Protein AF-A0A2I0CWF8-F1 (afdb_monomer)

Solvent-accessible surface area (backbone atoms only — not comparable to full-atom values): 11950 Å² total; per-residue (Å²): 134,83,85,82,85,75,72,60,54,71,99,69,94,79,90,77,78,65,65,54,54,55,51,49,54,51,54,71,73,40,61,47,60,47,65,51,45,68,38,74,55,93,70,93,73,96,74,66,62,56,79,86,50,48,68,59,35,52,76,67,28,28,32,42,52,37,57,92,82,77,86,52,41,20,33,37,79,31,47,33,78,65,88,83,65,75,67,51,37,43,25,60,55,39,31,54,53,50,52,52,50,47,44,50,50,38,55,50,50,52,54,72,76,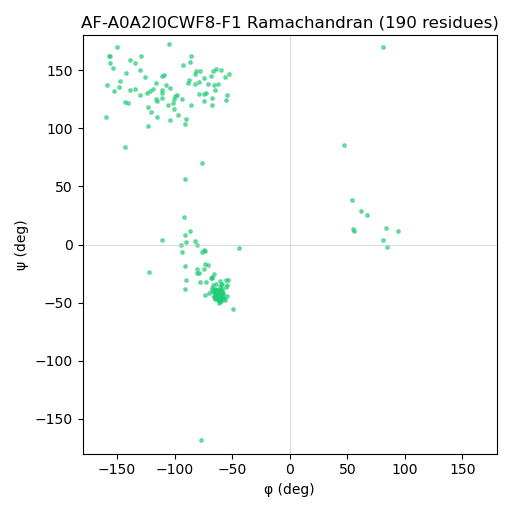37,98,72,81,54,100,41,75,65,37,51,49,51,54,50,49,43,47,47,55,41,50,49,53,42,35,75,72,56,49,28,72,46,70,51,77,44,74,57,56,77,90,73,54,54,68,67,36,56,76,67,74,48,89,74,70,67,44,77,50,73,41,67,52,78,82,89,88,81,85,88,81,90,86,86,84,84,84,134

Sequence (192 aa):
RSPKLFHLAYARTNRAGCAVAVRLVRMTALKPWISPFWKEVVTGVDAFCVPNEGPTLEAGKENYITDLGDGVTRVSQGLTTKSDSSPKFIDITRTKYYIALILQNAIASYRIATEKIPYTAAGLKFIEGELKGAMESVKALGAISDYSITMPLIDDIDPTDIQNRKLSGVRLWGKLAGDMQEFDMDLMLEAI

Secondary structure (DSSP, 8-state):
-------SS-SS-S---HHHHHHHHHHHHS-TTS--TT-B-----S-PPPGGGHHHHHHTT---EEE-SSS-EEE---B---TT-TT-BHHHHHHHHHHHHHHHHHHHHHHHH-S---SSHHHHHHHHHHHHHHHHHHHHTTSEEEEEEEPPPGGGS-HHHHHTT-----EEEEEE----------------

pLDDT: mean 80.59, std 17.32, range [29.09, 97.94]

Mean predicted aligned error: 9.45 Å

Nearest PDB structures (foldseek):
  6rc8-assembly1_B  TM=7.430E-01  e=2.009E-05  Serratia entomophila
  8bky-assembly1_A  TM=7.544E-01  e=5.840E-04  Streptomyces coelicolor A3(2)
  8fvg-assembly1_A  TM=7.206E-01  e=4.528E-04  Pseudomonas phage vB_PaeM_E217
  8env-assembly1_B  TM=7.018E-01  e=4.528E-04  Pseudomonas phage vB_PaeM_E217
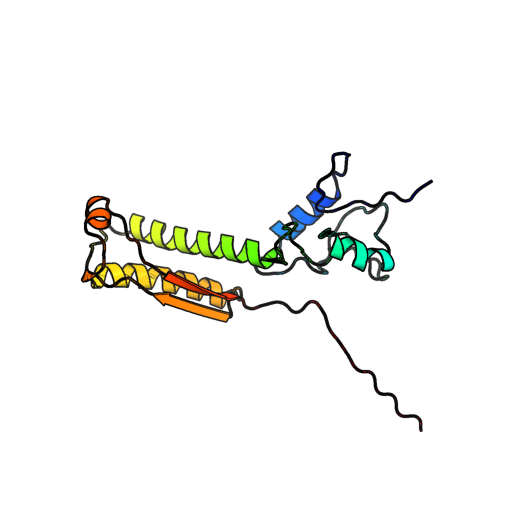  9b42-assembly1_S  TM=6.784E-01  e=2.686E-03  Pseudomonas virus Pa193

Foldseek 3Di:
DDDDFAWQDDPDDDDDPFNVVQVVVLCVVDDLLDAQAFPFTDDDDPDFDDPVCVVVCVVQQTKGWHDPPPPTIGIHDQADNDPPPPPGHRSVVSLVVVLVVLLVVLVVVVPVVDPDQDLDPVSQVVNVVSNVVSVVVCVVVQQFVDKDKDADDSVPFDVVCVVVVHGDDIDIDTHGNDDDDDDDDDDDDDDD

Structure (mmCIF, N/CA/C/O backbone):
data_AF-A0A2I0CWF8-F1
#
_entry.id   AF-A0A2I0CWF8-F1
#
loop_
_atom_site.group_PDB
_atom_site.id
_atom_site.type_symbol
_atom_site.label_atom_id
_atom_site.label_alt_id
_atom_site.label_comp_id
_atom_site.label_asym_id
_atom_site.label_entity_id
_atom_site.label_seq_id
_atom_site.pdbx_PDB_ins_code
_atom_site.Cartn_x
_atom_site.Cartn_y
_atom_site.Cartn_z
_atom_site.occupancy
_atom_site.B_iso_or_equiv
_atom_site.auth_seq_id
_atom_site.auth_comp_id
_atom_site.auth_asym_id
_atom_site.auth_atom_id
_atom_site.pdbx_PDB_model_num
ATOM 1 N N . ARG A 1 1 ? 20.864 20.968 -35.178 1.00 36.62 1 ARG A N 1
ATOM 2 C CA . ARG A 1 1 ? 19.504 20.821 -34.600 1.00 36.62 1 ARG A CA 1
ATOM 3 C C . ARG A 1 1 ? 19.655 19.951 -33.361 1.00 36.62 1 ARG A C 1
ATOM 5 O O . ARG A 1 1 ? 19.941 18.778 -33.525 1.00 36.62 1 ARG A O 1
ATOM 12 N N . SER A 1 2 ? 19.592 20.529 -32.164 1.00 29.09 2 SER A N 1
ATOM 13 C CA . SER A 1 2 ? 19.765 19.773 -30.916 1.00 29.09 2 SER A CA 1
ATOM 14 C C . SER A 1 2 ? 18.553 18.863 -30.667 1.00 29.09 2 SER A C 1
ATOM 16 O O . SER A 1 2 ? 17.429 19.321 -30.910 1.00 29.09 2 SER A O 1
ATOM 18 N N . PRO A 1 3 ? 18.745 17.610 -30.220 1.00 36.19 3 PRO A N 1
ATOM 19 C CA . PRO A 1 3 ? 17.640 16.722 -29.881 1.00 36.19 3 PRO A CA 1
ATOM 20 C C . PRO A 1 3 ? 16.887 17.299 -28.677 1.00 36.19 3 PRO A C 1
ATOM 22 O O . PRO A 1 3 ? 17.488 17.778 -27.716 1.00 36.19 3 PRO A O 1
ATOM 25 N N . LYS A 1 4 ? 15.557 17.338 -28.772 1.00 36.22 4 LYS A N 1
ATOM 26 C CA . LYS A 1 4 ? 14.683 17.818 -27.699 1.00 36.22 4 LYS A CA 1
ATOM 27 C C . LYS A 1 4 ? 14.308 16.617 -26.833 1.00 36.22 4 LYS A C 1
ATOM 29 O O . LYS A 1 4 ? 13.478 15.821 -27.256 1.00 36.22 4 LYS A O 1
ATOM 34 N N . LEU A 1 5 ? 14.922 16.492 -25.658 1.00 34.59 5 LEU A N 1
ATOM 35 C CA . LEU A 1 5 ? 14.462 15.563 -24.625 1.00 34.59 5 LEU A CA 1
ATOM 36 C C . LEU A 1 5 ? 13.192 16.101 -23.957 1.00 34.59 5 LEU A C 1
ATOM 38 O O . LEU A 1 5 ? 13.047 17.308 -23.743 1.00 34.59 5 LEU A O 1
ATOM 42 N N . PHE A 1 6 ? 12.275 15.194 -23.624 1.00 39.28 6 PHE A N 1
ATOM 43 C CA . PHE A 1 6 ? 11.033 15.496 -22.919 1.00 39.28 6 PHE A CA 1
ATOM 44 C C . PHE A 1 6 ? 11.029 14.795 -21.559 1.00 39.28 6 PHE A C 1
ATOM 46 O O . PHE A 1 6 ? 11.175 13.578 -21.477 1.00 39.28 6 PHE A O 1
ATOM 53 N N . HIS A 1 7 ? 10.829 15.577 -20.498 1.00 37.34 7 HIS A N 1
ATOM 54 C CA . HIS A 1 7 ? 11.000 15.145 -19.111 1.00 37.34 7 HIS A CA 1
ATOM 55 C C . HIS A 1 7 ? 9.643 14.993 -18.404 1.00 37.34 7 HIS A C 1
ATOM 57 O O . HIS A 1 7 ? 8.743 15.820 -18.559 1.00 37.34 7 HIS A O 1
ATOM 63 N N . LEU A 1 8 ? 9.490 13.918 -17.628 1.00 45.19 8 LEU A N 1
ATOM 64 C CA . LEU A 1 8 ? 8.213 13.425 -17.091 1.00 45.19 8 LEU A CA 1
ATOM 65 C C . LEU A 1 8 ? 7.868 13.941 -15.684 1.00 45.19 8 LEU A C 1
ATOM 67 O O . LEU A 1 8 ? 6.779 13.671 -15.177 1.00 45.19 8 LEU A O 1
ATOM 71 N N . ALA A 1 9 ? 8.795 14.657 -15.047 1.00 39.78 9 ALA A N 1
ATOM 72 C CA . ALA A 1 9 ? 8.550 15.475 -13.867 1.00 39.78 9 ALA A CA 1
ATOM 73 C C . ALA A 1 9 ? 9.689 16.500 -13.750 1.00 39.78 9 ALA A C 1
ATOM 75 O O . ALA A 1 9 ? 10.830 16.121 -13.521 1.00 39.78 9 ALA A O 1
ATOM 76 N N . TYR A 1 10 ? 9.397 17.780 -13.987 1.00 40.81 10 TYR A N 1
ATOM 77 C CA . TYR A 1 10 ? 10.430 18.799 -14.184 1.00 40.81 10 TYR A CA 1
ATOM 78 C C . TYR A 1 10 ? 10.074 20.100 -13.464 1.00 40.81 10 TYR A C 1
ATOM 80 O O . TYR A 1 10 ? 8.961 20.607 -13.594 1.00 40.81 10 TYR A O 1
ATOM 88 N N . ALA A 1 11 ? 11.034 20.664 -12.731 1.00 37.88 11 ALA A N 1
ATOM 89 C CA . ALA A 1 11 ? 10.946 21.990 -12.122 1.00 37.88 11 ALA A CA 1
ATOM 90 C C . ALA A 1 11 ? 11.493 23.065 -13.082 1.00 37.88 11 ALA A C 1
ATOM 92 O O . ALA A 1 11 ? 12.438 23.784 -12.760 1.00 37.88 11 ALA A O 1
ATOM 93 N N . ARG A 1 12 ? 10.944 23.162 -14.300 1.00 35.78 12 ARG A N 1
ATOM 94 C CA . ARG 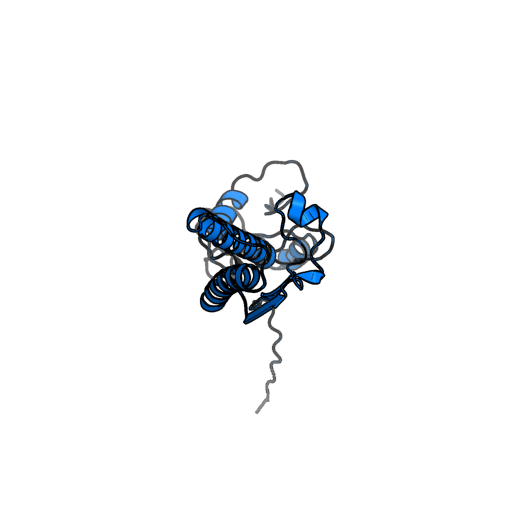A 1 12 ? 11.304 24.235 -15.245 1.00 35.78 12 ARG A CA 1
ATOM 95 C C . ARG A 1 12 ? 10.198 24.507 -16.266 1.00 35.78 12 ARG A C 1
ATOM 97 O O . ARG A 1 12 ? 9.365 23.661 -16.567 1.00 35.78 12 ARG A O 1
ATOM 104 N N . THR A 1 13 ? 10.222 25.725 -16.796 1.00 38.94 13 THR A N 1
ATOM 105 C CA . THR A 1 13 ? 9.056 26.501 -17.243 1.00 38.94 13 THR A CA 1
ATOM 106 C C . THR A 1 13 ? 8.608 26.347 -18.698 1.00 38.94 13 THR A C 1
ATOM 108 O O . THR A 1 13 ? 7.640 27.002 -19.072 1.00 38.94 13 THR A O 1
ATOM 111 N N . ASN A 1 14 ? 9.215 25.499 -19.538 1.00 40.69 14 ASN A N 1
ATOM 112 C CA . ASN A 1 14 ? 8.908 25.523 -20.978 1.00 40.69 14 ASN A CA 1
ATOM 113 C C . ASN A 1 14 ? 8.405 24.185 -21.562 1.00 40.69 14 ASN A C 1
ATOM 115 O O . ASN A 1 14 ? 9.183 23.301 -21.894 1.00 40.69 14 ASN A O 1
ATOM 119 N N . ARG A 1 15 ? 7.072 24.142 -21.753 1.00 43.84 15 ARG A N 1
ATOM 120 C CA . ARG A 1 15 ? 6.260 23.451 -22.788 1.00 43.84 15 ARG A CA 1
ATOM 121 C C . ARG A 1 15 ? 6.572 21.964 -23.096 1.00 43.84 15 ARG A C 1
ATOM 123 O O . ARG A 1 15 ? 7.204 21.667 -24.105 1.00 43.84 15 ARG A O 1
ATOM 130 N N . ALA A 1 16 ? 5.986 21.039 -22.317 1.00 43.59 16 ALA A N 1
ATOM 131 C CA . ALA A 1 16 ? 5.966 19.583 -22.571 1.00 43.59 16 ALA A CA 1
ATOM 132 C C . ALA A 1 16 ? 4.618 18.929 -22.156 1.00 43.59 16 ALA A C 1
ATOM 134 O O . ALA A 1 16 ? 4.476 18.419 -21.050 1.00 43.59 16 ALA A O 1
ATOM 135 N N . GLY A 1 17 ? 3.598 18.973 -23.026 1.00 40.91 17 GLY A N 1
ATOM 136 C CA . GLY A 1 17 ? 2.215 18.575 -22.689 1.00 40.91 17 GLY A CA 1
ATOM 137 C C . GLY A 1 17 ? 1.816 17.108 -22.938 1.00 40.91 17 GLY A C 1
ATOM 138 O O . GLY A 1 17 ? 0.829 16.662 -22.362 1.00 40.91 17 GLY A O 1
ATOM 139 N N . CYS A 1 18 ? 2.548 16.338 -23.756 1.00 45.28 18 CYS A N 1
ATOM 140 C CA . CYS A 1 18 ? 2.066 15.021 -24.224 1.00 45.28 18 CYS A CA 1
ATOM 141 C C . CYS A 1 18 ? 2.480 13.828 -23.334 1.00 45.28 18 CYS A C 1
ATOM 143 O O . CYS A 1 18 ? 1.664 12.946 -23.079 1.00 45.28 18 CYS A O 1
ATOM 145 N N . ALA A 1 19 ? 3.699 13.807 -22.780 1.00 52.25 19 ALA A N 1
ATOM 146 C CA . ALA A 1 19 ? 4.180 12.674 -21.971 1.00 52.25 19 ALA A CA 1
ATOM 147 C C . ALA A 1 19 ? 3.451 12.525 -20.615 1.00 52.25 19 ALA A C 1
ATOM 149 O O . ALA A 1 19 ? 3.294 11.416 -20.100 1.00 52.25 19 ALA A O 1
ATOM 150 N N . VAL A 1 20 ? 2.957 13.636 -20.051 1.00 55.03 20 VAL A N 1
ATOM 151 C CA . VAL A 1 20 ? 2.209 13.648 -18.781 1.00 55.03 20 VAL A CA 1
ATOM 152 C C . VAL A 1 20 ? 0.870 12.922 -18.922 1.00 55.03 20 VAL A C 1
ATOM 154 O O . VAL A 1 20 ? 0.507 12.142 -18.044 1.00 55.03 20 VAL A O 1
ATOM 157 N N . ALA A 1 21 ? 0.163 13.121 -20.039 1.00 49.66 21 ALA A N 1
ATOM 158 C CA . ALA A 1 21 ? -1.123 12.474 -20.291 1.00 49.66 21 ALA A CA 1
ATOM 159 C C . ALA A 1 21 ? -0.975 10.949 -20.408 1.00 49.66 21 ALA A C 1
ATOM 161 O O . ALA A 1 21 ? -1.724 10.206 -19.780 1.00 49.66 21 ALA A O 1
ATOM 162 N N . VAL A 1 22 ? 0.043 10.477 -21.132 1.00 58.56 22 VAL A N 1
ATOM 163 C CA . VAL A 1 22 ? 0.314 9.044 -21.339 1.00 58.56 22 VAL A CA 1
ATOM 164 C C . VAL A 1 22 ? 0.644 8.339 -20.025 1.00 58.56 22 VAL A C 1
ATOM 166 O O . VAL A 1 22 ? 0.083 7.284 -19.716 1.00 58.56 22 VAL A O 1
ATOM 169 N N . ARG A 1 23 ? 1.512 8.939 -19.199 1.00 60.09 23 ARG A N 1
ATOM 170 C CA . ARG A 1 23 ? 1.829 8.374 -17.884 1.00 60.09 23 ARG A CA 1
ATOM 171 C C . ARG A 1 23 ? 0.640 8.436 -16.938 1.00 60.09 23 ARG A C 1
ATOM 173 O O . ARG A 1 23 ? 0.431 7.472 -16.211 1.00 60.09 23 ARG A O 1
ATOM 180 N N . LEU A 1 24 ? -0.140 9.517 -16.946 1.00 61.16 24 LEU A N 1
ATOM 181 C CA . LEU A 1 24 ? -1.343 9.613 -16.121 1.00 61.16 24 LEU A CA 1
ATOM 182 C C . LEU A 1 24 ? -2.335 8.505 -16.484 1.00 61.16 24 LEU A C 1
ATOM 184 O O . LEU A 1 24 ? -2.760 7.776 -15.593 1.00 61.16 24 LEU A O 1
ATOM 188 N N . VAL A 1 25 ? -2.619 8.310 -17.776 1.00 58.16 25 VAL A N 1
ATOM 189 C CA . VAL A 1 25 ? -3.488 7.225 -18.259 1.00 58.16 25 VAL A CA 1
ATOM 190 C C . VAL A 1 25 ? -2.962 5.872 -17.783 1.00 58.16 25 VAL A C 1
ATOM 192 O O . VAL A 1 25 ? -3.708 5.085 -17.193 1.00 58.16 25 VAL A O 1
ATOM 195 N N . ARG A 1 26 ? -1.657 5.613 -17.934 1.00 77.75 26 ARG A N 1
ATOM 196 C CA . ARG A 1 26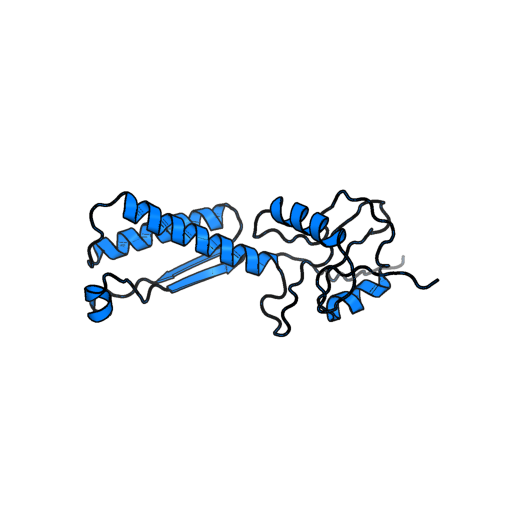 ? -1.078 4.346 -17.478 1.00 77.75 26 ARG A CA 1
ATOM 197 C C . ARG A 1 26 ? -1.165 4.171 -15.967 1.00 77.75 26 ARG A C 1
ATOM 199 O O . ARG A 1 26 ? -1.539 3.099 -15.502 1.00 77.75 26 ARG A O 1
ATOM 206 N N . MET A 1 27 ? -0.876 5.215 -15.199 1.00 77.31 27 MET A N 1
ATOM 207 C CA . MET A 1 27 ? -0.995 5.189 -13.745 1.00 77.31 27 MET A CA 1
ATOM 208 C C . MET A 1 27 ? -2.442 4.957 -13.304 1.00 77.31 27 MET A C 1
ATOM 210 O O . MET A 1 27 ? -2.651 4.187 -12.376 1.00 77.31 27 MET A O 1
ATOM 214 N N . THR A 1 28 ? -3.438 5.548 -13.969 1.00 74.62 28 THR A N 1
ATOM 215 C CA . THR A 1 28 ? -4.855 5.315 -13.639 1.00 74.62 28 THR A CA 1
ATOM 216 C C . THR A 1 28 ? -5.324 3.895 -13.951 1.00 74.62 28 THR A C 1
ATOM 218 O O . THR A 1 28 ? -6.192 3.384 -13.252 1.00 74.62 28 THR A O 1
ATOM 221 N N . ALA A 1 29 ? -4.728 3.230 -14.947 1.00 84.06 29 ALA A N 1
ATOM 222 C CA . ALA A 1 29 ? -5.051 1.844 -15.288 1.00 84.06 29 ALA A CA 1
ATOM 223 C C . ALA A 1 29 ? -4.397 0.816 -14.345 1.00 84.06 29 ALA A C 1
ATOM 225 O O . ALA A 1 29 ? -4.873 -0.311 -14.220 1.00 84.06 29 ALA A O 1
ATOM 226 N N . LEU A 1 30 ? -3.287 1.177 -13.696 1.00 89.12 30 LEU A N 1
ATOM 227 C CA . LEU A 1 30 ? -2.567 0.291 -12.786 1.00 89.12 30 LEU A CA 1
ATOM 228 C C . LEU A 1 30 ? -3.124 0.385 -11.367 1.00 89.12 30 LEU A C 1
ATOM 230 O O . LEU A 1 30 ? -3.372 1.479 -10.851 1.00 89.12 30 LEU A O 1
ATOM 234 N N . LYS A 1 31 ? -3.197 -0.765 -10.688 1.00 92.06 31 LYS A N 1
ATOM 235 C CA . LYS A 1 31 ? -3.422 -0.810 -9.239 1.00 92.06 31 LYS A CA 1
ATOM 236 C C . LYS A 1 31 ? -2.386 0.078 -8.513 1.00 92.06 31 LYS A C 1
ATOM 238 O O . LYS A 1 31 ? -1.249 0.187 -8.981 1.00 92.06 31 LYS A O 1
ATOM 243 N N . PRO A 1 32 ? -2.742 0.715 -7.383 1.00 91.25 32 PRO A N 1
ATOM 244 C CA . PRO A 1 32 ? -1.863 1.651 -6.675 1.00 91.25 32 PRO A CA 1
ATOM 245 C C . PRO A 1 32 ? -0.479 1.105 -6.295 1.00 91.25 32 PRO A C 1
ATOM 247 O O . PRO A 1 32 ? 0.487 1.856 -6.362 1.00 91.25 32 PRO A O 1
ATOM 250 N N . TRP A 1 33 ? -0.393 -0.184 -5.956 1.00 91.75 33 TRP A N 1
ATOM 251 C CA . TRP A 1 33 ? 0.829 -0.896 -5.546 1.00 91.75 33 TRP A CA 1
ATOM 252 C C . TRP A 1 33 ? 1.593 -1.560 -6.688 1.00 91.75 33 TRP A C 1
ATOM 254 O O . TRP A 1 33 ? 2.520 -2.322 -6.445 1.00 91.75 33 TRP A O 1
ATOM 264 N N . ILE A 1 34 ? 1.202 -1.303 -7.936 1.00 90.56 34 ILE A N 1
ATOM 265 C CA . ILE A 1 34 ? 1.922 -1.808 -9.102 1.00 90.56 34 ILE A CA 1
ATOM 266 C C . ILE A 1 34 ? 2.767 -0.678 -9.672 1.00 90.56 34 ILE A C 1
ATOM 268 O O . ILE A 1 34 ? 2.239 0.375 -10.055 1.00 90.56 34 ILE A O 1
ATOM 272 N N . SER A 1 35 ? 4.076 -0.918 -9.749 1.00 88.81 35 SER A N 1
ATOM 273 C CA . SER A 1 35 ? 5.011 0.012 -10.367 1.00 88.81 35 SER A CA 1
ATOM 274 C C . SER A 1 35 ? 4.684 0.211 -11.852 1.00 88.81 35 SER A C 1
ATOM 276 O O . SER A 1 35 ? 4.381 -0.753 -12.568 1.00 88.81 35 SER A O 1
ATOM 278 N N . PRO A 1 36 ? 4.743 1.460 -12.350 1.00 85.75 36 PRO A N 1
ATOM 279 C CA . PRO A 1 36 ? 4.650 1.732 -13.777 1.00 85.75 36 PRO A CA 1
ATOM 280 C C . PRO A 1 36 ? 5.935 1.365 -14.534 1.00 85.75 36 PRO A C 1
ATOM 282 O O . PRO A 1 36 ? 5.941 1.470 -15.759 1.00 85.75 36 PRO A O 1
ATOM 285 N N . PHE A 1 37 ? 7.000 0.950 -13.837 1.00 86.50 37 PHE A N 1
ATOM 286 C CA . PHE A 1 37 ? 8.271 0.581 -14.448 1.00 86.50 37 PHE A CA 1
ATOM 287 C C . PHE A 1 37 ? 8.091 -0.484 -15.535 1.00 86.50 37 PHE A C 1
ATOM 289 O O . PHE A 1 37 ? 7.419 -1.501 -15.335 1.00 86.50 37 PHE A O 1
ATOM 296 N N . TRP A 1 38 ? 8.649 -0.195 -16.712 1.00 84.12 38 TRP A N 1
ATOM 297 C CA . TRP A 1 38 ? 8.618 -1.023 -17.922 1.00 84.12 38 TRP A CA 1
ATOM 298 C C . TRP A 1 38 ? 7.227 -1.423 -18.411 1.00 84.12 38 TRP A C 1
ATOM 300 O O . TRP A 1 38 ? 7.078 -2.277 -19.286 1.00 84.12 38 TRP A O 1
ATOM 310 N N . LYS A 1 39 ? 6.177 -0.781 -17.896 1.00 86.62 39 LYS A N 1
ATOM 311 C CA . LYS A 1 39 ? 4.831 -1.008 -18.392 1.00 86.62 39 LYS A CA 1
ATOM 312 C C . LYS A 1 39 ? 4.679 -0.311 -19.735 1.00 86.62 39 LYS A C 1
ATOM 314 O O . LYS A 1 39 ? 4.966 0.880 -19.863 1.00 86.62 39 LYS A O 1
ATOM 319 N N . GLU A 1 40 ? 4.187 -1.073 -20.705 1.00 85.00 40 GLU A N 1
ATOM 320 C CA . GLU A 1 40 ? 3.870 -0.572 -22.038 1.00 85.00 40 GLU A CA 1
ATOM 321 C C . GLU A 1 40 ? 2.894 0.604 -21.971 1.00 85.00 40 GLU A C 1
ATOM 323 O O . GLU A 1 40 ? 1.986 0.630 -21.124 1.00 85.00 40 GLU A O 1
ATOM 328 N N . VAL A 1 41 ? 3.089 1.560 -22.876 1.00 78.38 41 VAL A N 1
ATOM 329 C CA . VAL A 1 41 ? 2.171 2.663 -23.130 1.00 78.38 41 VAL A CA 1
ATOM 330 C C . VAL A 1 41 ? 1.967 2.858 -24.627 1.00 78.38 41 VAL A C 1
ATOM 332 O O . VAL A 1 41 ? 2.919 2.914 -25.397 1.00 78.38 41 VAL A O 1
ATOM 335 N N . VAL A 1 42 ? 0.706 3.010 -25.030 1.00 73.25 42 VAL A N 1
ATOM 336 C CA . VAL A 1 42 ? 0.336 3.300 -26.418 1.00 73.25 42 VAL A CA 1
ATOM 337 C C . VAL A 1 42 ? 0.307 4.812 -26.595 1.00 73.25 42 VAL A C 1
ATOM 339 O O . VAL A 1 42 ? -0.574 5.493 -26.070 1.00 73.25 42 VAL A O 1
ATOM 342 N N . THR A 1 43 ? 1.293 5.350 -27.303 1.00 70.12 43 THR A N 1
ATOM 343 C CA . THR A 1 43 ? 1.370 6.776 -27.629 1.00 70.12 43 THR A CA 1
ATOM 344 C C . THR A 1 43 ? 2.159 6.985 -28.913 1.00 70.12 43 THR A C 1
ATOM 346 O O . THR A 1 43 ? 3.065 6.216 -29.220 1.00 70.12 43 THR A O 1
ATOM 349 N N . GLY A 1 44 ? 1.850 8.058 -29.644 1.00 63.09 44 GLY A N 1
ATOM 350 C CA . GLY A 1 44 ? 2.782 8.581 -30.638 1.00 63.09 44 GLY A CA 1
ATOM 351 C C . GLY A 1 44 ? 4.009 9.141 -29.920 1.00 63.09 44 GLY A C 1
ATOM 352 O O . GLY A 1 44 ? 3.859 9.944 -28.995 1.00 63.09 44 GLY A O 1
ATOM 353 N N . VAL A 1 45 ? 5.201 8.684 -30.300 1.00 64.44 45 VAL A N 1
ATOM 354 C CA . VAL A 1 45 ? 6.477 9.188 -29.780 1.00 64.44 45 VAL A CA 1
ATOM 355 C C . VAL A 1 45 ? 7.317 9.663 -30.957 1.00 64.44 45 VAL A C 1
ATOM 357 O O . VAL A 1 45 ? 7.669 8.869 -31.822 1.00 64.44 45 VAL A O 1
ATOM 360 N N . ASP A 1 46 ? 7.645 10.954 -30.978 1.00 62.34 46 ASP A N 1
ATOM 361 C CA . ASP A 1 46 ? 8.478 11.540 -32.038 1.00 62.34 46 ASP A CA 1
ATOM 362 C C . ASP A 1 46 ? 9.980 11.289 -31.808 1.00 62.34 46 ASP A C 1
ATOM 364 O O . ASP A 1 46 ? 10.772 11.324 -32.749 1.00 62.34 46 ASP A O 1
ATOM 368 N N . ALA A 1 47 ? 10.386 11.067 -30.552 1.00 64.50 47 ALA A N 1
ATOM 369 C CA . ALA A 1 47 ? 11.753 10.734 -30.156 1.00 64.50 47 ALA A CA 1
ATOM 370 C C . ALA A 1 47 ? 11.784 10.053 -28.777 1.00 64.50 47 ALA A C 1
ATOM 372 O O . ALA A 1 47 ? 11.110 10.500 -27.845 1.00 64.50 47 ALA A O 1
ATOM 373 N N . PHE A 1 48 ? 12.599 9.007 -28.644 1.00 67.06 48 PHE A N 1
ATOM 374 C CA . PHE A 1 48 ? 12.873 8.332 -27.373 1.00 67.06 48 PHE A CA 1
ATOM 375 C C . PHE A 1 48 ? 14.116 8.912 -26.696 1.00 67.06 48 PHE A C 1
ATOM 377 O O . PHE A 1 48 ? 15.009 9.425 -27.373 1.00 67.06 48 PHE A O 1
ATOM 384 N N . CYS A 1 49 ? 14.188 8.796 -25.365 1.00 65.06 49 CYS A N 1
ATOM 385 C CA . CYS A 1 49 ? 15.475 8.925 -24.678 1.00 65.06 49 CYS A CA 1
ATOM 386 C C . CYS A 1 49 ? 16.362 7.750 -25.091 1.00 65.06 49 CYS A C 1
ATOM 388 O O . CYS A 1 49 ? 15.889 6.614 -25.162 1.00 65.06 49 CYS A O 1
ATOM 390 N N . VAL A 1 50 ? 17.635 8.017 -25.365 1.00 65.25 50 VAL A N 1
ATOM 391 C CA . VAL A 1 50 ? 18.592 6.951 -25.678 1.00 65.25 50 VAL A CA 1
ATOM 392 C C . VAL A 1 50 ? 19.096 6.298 -24.382 1.00 65.25 50 VAL A C 1
ATOM 394 O O . VAL A 1 50 ? 19.168 6.966 -23.349 1.00 65.25 50 VAL A O 1
ATOM 397 N N . PRO A 1 51 ? 19.455 4.997 -24.382 1.00 64.25 51 PRO A N 1
ATOM 398 C CA . PRO A 1 51 ? 19.762 4.264 -23.147 1.00 64.25 51 PRO A CA 1
ATOM 399 C C . PRO A 1 51 ? 20.854 4.886 -22.258 1.00 64.25 51 PRO A C 1
ATOM 401 O O . PRO A 1 51 ? 20.794 4.778 -21.037 1.00 64.25 51 PRO A O 1
ATOM 404 N N . ASN A 1 52 ? 21.833 5.580 -22.844 1.00 70.19 52 ASN A N 1
ATOM 405 C CA . ASN A 1 52 ? 22.916 6.251 -22.115 1.00 70.19 52 ASN A CA 1
ATOM 406 C C . ASN A 1 52 ? 22.469 7.504 -21.336 1.00 70.19 52 ASN A C 1
ATOM 408 O O . ASN A 1 52 ? 23.183 7.948 -20.439 1.00 70.19 52 ASN A O 1
ATOM 412 N N . GLU A 1 53 ? 21.302 8.069 -21.643 1.00 69.19 53 GLU A N 1
ATOM 413 C CA . GLU A 1 53 ? 20.727 9.202 -20.906 1.00 69.19 53 GLU A CA 1
ATOM 414 C C . GLU A 1 53 ? 20.021 8.750 -19.619 1.00 69.19 53 GLU A C 1
ATOM 416 O O . GLU A 1 53 ? 19.886 9.542 -18.684 1.00 69.19 53 GLU A O 1
ATOM 421 N N . GLY A 1 54 ? 19.636 7.469 -19.535 1.00 71.56 54 GLY A N 1
ATOM 422 C CA . GLY A 1 54 ? 18.900 6.880 -18.413 1.00 71.56 54 GLY A CA 1
ATOM 423 C C . GLY A 1 54 ? 19.501 7.194 -17.038 1.00 71.56 54 GLY A C 1
ATOM 424 O O . GLY A 1 54 ? 18.811 7.815 -16.228 1.00 71.56 54 GLY A O 1
ATOM 425 N N . PRO A 1 55 ? 20.791 6.893 -16.785 1.00 76.44 55 PRO A N 1
ATOM 426 C CA . PRO A 1 55 ? 21.417 7.154 -15.485 1.00 76.44 55 PRO A CA 1
ATOM 427 C C . PRO A 1 55 ? 21.394 8.633 -15.067 1.00 76.44 55 PRO A C 1
ATOM 429 O O . PRO A 1 55 ? 21.251 8.956 -13.888 1.00 76.44 55 PRO A O 1
ATOM 432 N N . THR A 1 56 ? 21.507 9.555 -16.031 1.00 75.94 56 THR A N 1
ATOM 433 C CA . THR A 1 56 ? 21.498 11.003 -15.755 1.00 75.94 56 THR A CA 1
ATOM 434 C C . THR A 1 56 ? 20.091 11.485 -15.408 1.00 75.94 56 THR A C 1
ATOM 436 O O . THR A 1 56 ? 19.911 12.238 -14.450 1.00 75.94 56 THR A O 1
ATOM 439 N N . LEU A 1 57 ? 19.084 11.022 -16.153 1.00 74.56 57 LEU A N 1
ATOM 440 C CA . LEU A 1 57 ? 17.676 11.332 -15.896 1.00 74.56 57 LEU A CA 1
ATOM 441 C C . LEU A 1 57 ? 17.223 10.762 -14.543 1.00 74.56 57 LEU A C 1
ATOM 443 O O . LEU A 1 57 ? 16.535 11.436 -13.776 1.00 74.56 57 LEU A O 1
ATOM 447 N N . GLU A 1 58 ? 17.676 9.559 -14.198 1.00 73.75 58 GLU A N 1
ATOM 448 C CA . GLU A 1 58 ? 17.393 8.911 -12.914 1.00 73.75 58 GLU A CA 1
ATOM 449 C C . GLU A 1 58 ? 18.019 9.660 -11.737 1.00 73.75 58 GLU A C 1
ATOM 451 O O . GLU A 1 58 ? 17.334 9.924 -10.744 1.00 73.75 58 GLU A O 1
ATOM 456 N N . ALA A 1 59 ? 19.277 10.094 -11.869 1.00 75.62 59 ALA A N 1
ATOM 457 C CA . ALA A 1 59 ? 19.911 10.980 -10.893 1.00 75.62 59 ALA A CA 1
ATOM 458 C C . ALA A 1 59 ? 19.142 12.308 -10.743 1.00 75.62 59 ALA A C 1
ATOM 460 O O . ALA A 1 59 ? 19.014 12.836 -9.635 1.00 75.62 59 ALA A O 1
ATOM 461 N N . GLY A 1 60 ? 18.566 12.808 -11.842 1.00 74.44 60 GLY A N 1
ATOM 462 C CA . GLY A 1 60 ? 17.677 13.970 -11.877 1.00 74.44 60 GLY A CA 1
ATOM 463 C C . GLY A 1 60 ? 16.268 13.733 -11.321 1.00 74.44 60 GLY A C 1
ATOM 464 O O . GLY A 1 60 ? 15.512 14.693 -11.179 1.00 74.44 60 GLY A O 1
ATOM 465 N N . LYS A 1 61 ? 15.906 12.490 -10.963 1.00 75.25 61 LYS A N 1
ATOM 466 C CA . LYS A 1 61 ? 14.550 12.078 -10.533 1.00 75.25 61 LYS A CA 1
ATOM 467 C C . LYS A 1 61 ? 13.491 12.282 -11.608 1.00 75.25 61 LYS A C 1
ATOM 469 O O . LYS A 1 61 ? 12.301 12.478 -11.339 1.00 75.25 61 LYS A O 1
ATOM 474 N N . GLU A 1 62 ? 13.936 12.198 -12.846 1.00 75.94 62 GLU A N 1
ATOM 475 C CA . GLU A 1 62 ? 13.114 12.343 -14.019 1.00 75.94 62 GLU A CA 1
ATOM 476 C C . GLU A 1 62 ? 12.756 10.959 -14.524 1.00 75.94 62 GLU A C 1
ATOM 478 O O . GLU A 1 62 ? 13.589 10.077 -14.719 1.00 75.94 62 GLU A O 1
ATOM 483 N N . ASN A 1 63 ? 11.464 10.765 -14.730 1.00 77.69 63 ASN A N 1
ATOM 484 C CA . ASN A 1 63 ? 11.023 9.593 -15.452 1.00 77.69 63 ASN A CA 1
ATOM 485 C C . ASN A 1 63 ? 11.066 9.920 -16.951 1.00 77.69 63 ASN A C 1
ATOM 487 O O . ASN A 1 63 ? 11.080 11.088 -17.347 1.00 77.69 63 ASN A O 1
ATOM 491 N N . TYR A 1 64 ? 11.058 8.902 -17.792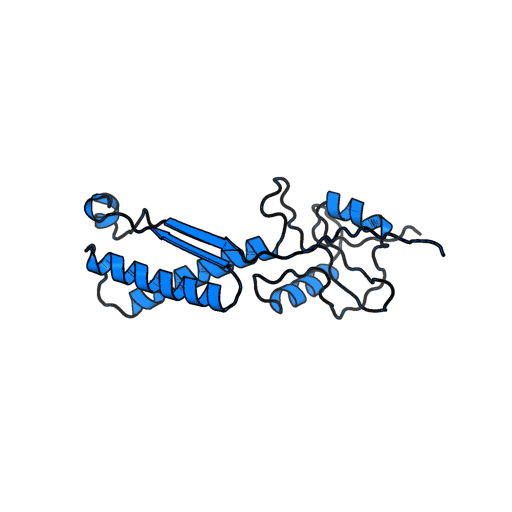 1.00 75.94 64 TYR A N 1
ATOM 492 C CA . TYR A 1 64 ? 11.124 9.054 -19.237 1.00 75.94 64 TYR A CA 1
ATOM 493 C C . TYR A 1 64 ? 10.395 7.901 -19.922 1.00 75.94 64 TYR A C 1
ATOM 495 O O . TYR A 1 64 ? 9.970 6.935 -19.280 1.00 75.94 64 TYR A O 1
ATOM 503 N N . ILE A 1 65 ? 10.204 8.048 -21.227 1.00 78.12 65 ILE A N 1
ATOM 504 C CA . ILE A 1 65 ? 9.661 7.012 -22.095 1.00 78.12 65 ILE A CA 1
ATOM 505 C C . ILE A 1 65 ? 10.823 6.427 -22.898 1.00 78.12 65 ILE A C 1
ATOM 507 O O . ILE A 1 65 ? 11.662 7.176 -23.400 1.00 78.12 65 ILE A O 1
ATOM 511 N N . THR A 1 66 ? 10.876 5.102 -22.997 1.00 77.94 66 THR A N 1
ATOM 512 C CA . THR A 1 66 ? 11.957 4.378 -23.672 1.00 77.94 66 THR A CA 1
ATOM 513 C C . THR A 1 66 ? 11.426 3.219 -24.511 1.00 77.94 66 THR A C 1
ATOM 515 O O . THR A 1 66 ? 10.325 2.720 -24.264 1.00 77.94 66 THR A O 1
ATOM 518 N N . ASP A 1 67 ? 12.231 2.801 -25.480 1.00 79.88 67 ASP A N 1
ATOM 519 C CA . ASP A 1 67 ? 12.098 1.575 -26.263 1.00 79.88 67 ASP A CA 1
ATOM 520 C C . ASP A 1 67 ? 13.387 0.768 -26.047 1.00 79.88 67 ASP A C 1
ATOM 522 O O . ASP A 1 67 ? 14.489 1.318 -26.105 1.00 79.88 67 ASP A O 1
ATOM 526 N N . LEU A 1 68 ? 13.252 -0.525 -25.752 1.00 78.69 68 LEU A N 1
ATOM 527 C CA . LEU A 1 68 ? 14.388 -1.418 -25.504 1.00 78.69 68 LEU A CA 1
ATOM 528 C C . LEU A 1 68 ? 14.955 -2.028 -26.801 1.00 78.69 68 LEU A C 1
ATOM 530 O O . LEU A 1 68 ? 15.766 -2.947 -26.745 1.00 78.69 68 LEU A O 1
ATOM 534 N N . GLY A 1 69 ? 14.542 -1.513 -27.961 1.00 79.44 69 GLY A N 1
ATOM 535 C CA . GLY A 1 69 ? 14.932 -1.990 -29.287 1.00 79.44 69 GLY A CA 1
ATOM 536 C C . GLY A 1 69 ? 13.949 -2.994 -29.887 1.00 79.44 69 GLY A C 1
ATOM 537 O O . GLY A 1 69 ? 14.273 -3.630 -30.887 1.00 79.44 69 GLY A O 1
ATOM 538 N N . ASP A 1 70 ? 12.766 -3.147 -29.292 1.00 84.31 70 ASP A N 1
ATOM 539 C CA . ASP A 1 70 ? 11.732 -4.094 -29.716 1.00 84.31 70 ASP A CA 1
ATOM 540 C C . ASP A 1 70 ? 10.489 -3.414 -30.311 1.00 84.31 70 ASP A C 1
ATOM 542 O O . ASP A 1 70 ? 9.526 -4.092 -30.671 1.00 84.31 70 ASP A O 1
ATOM 546 N N . GLY A 1 71 ? 10.504 -2.085 -30.446 1.00 81.31 71 GLY A N 1
ATOM 547 C CA . GLY A 1 71 ? 9.393 -1.311 -30.996 1.00 81.31 71 GLY A CA 1
ATOM 548 C C . GLY A 1 71 ? 8.285 -1.033 -29.981 1.00 81.31 71 GLY A C 1
ATOM 549 O O . GLY A 1 71 ? 7.252 -0.467 -30.346 1.00 81.31 71 GLY A O 1
ATOM 550 N N . VAL A 1 72 ? 8.462 -1.429 -28.714 1.00 82.69 72 VAL A N 1
ATOM 551 C CA . VAL A 1 72 ? 7.447 -1.280 -27.669 1.00 82.69 72 VAL A CA 1
ATOM 552 C C . VAL A 1 72 ? 7.824 -0.146 -26.723 1.00 82.69 72 VAL A C 1
ATOM 554 O O . VAL A 1 72 ? 8.828 -0.163 -26.008 1.00 82.69 72 VAL A O 1
ATOM 557 N N . THR A 1 73 ? 6.941 0.845 -26.665 1.00 83.25 73 THR A N 1
ATOM 558 C CA . THR A 1 73 ? 7.119 2.038 -25.840 1.00 83.25 73 THR A CA 1
ATOM 559 C C . THR A 1 73 ? 6.784 1.761 -24.376 1.00 83.25 73 THR A C 1
ATOM 561 O O . THR A 1 73 ? 5.704 1.261 -24.059 1.00 83.25 73 THR A O 1
ATOM 564 N N . ARG A 1 74 ? 7.677 2.133 -23.454 1.00 83.38 74 ARG A N 1
ATOM 565 C CA . ARG A 1 74 ? 7.548 1.862 -22.012 1.00 83.38 74 ARG A CA 1
ATOM 566 C C . ARG A 1 74 ? 7.870 3.074 -21.149 1.00 83.38 74 ARG A C 1
ATOM 568 O O . ARG A 1 74 ? 8.624 3.954 -21.550 1.00 83.38 74 ARG A O 1
ATOM 575 N N . VAL A 1 75 ? 7.331 3.090 -19.930 1.00 81.50 75 VAL A N 1
ATOM 576 C CA . VAL A 1 75 ? 7.673 4.084 -18.897 1.00 81.50 75 VAL A CA 1
ATOM 577 C C . VAL A 1 75 ? 8.875 3.604 -18.076 1.00 81.50 75 VAL A C 1
ATOM 579 O O . VAL A 1 75 ? 8.961 2.426 -17.726 1.00 81.50 75 VAL A O 1
ATOM 582 N N . SER A 1 76 ? 9.797 4.510 -17.747 1.00 76.62 76 SER A N 1
ATOM 583 C CA . SER A 1 76 ? 10.945 4.223 -16.877 1.00 76.62 76 SER A CA 1
ATOM 584 C C . SER A 1 76 ? 10.574 4.165 -15.380 1.00 76.62 76 SER A C 1
ATOM 586 O O . SER A 1 76 ? 9.395 4.094 -15.034 1.00 76.62 76 SER A O 1
ATOM 588 N N . GLN A 1 77 ? 11.587 4.147 -14.503 1.00 74.06 77 GLN A N 1
ATOM 589 C CA . GLN A 1 77 ? 11.659 3.702 -13.091 1.00 74.06 77 GLN A CA 1
ATOM 590 C C . GLN A 1 77 ? 10.549 4.085 -12.088 1.00 74.06 77 GLN A C 1
ATOM 592 O O . GLN A 1 77 ? 10.595 3.684 -10.930 1.00 74.06 77 GLN A O 1
ATOM 597 N N . GLY A 1 78 ? 9.536 4.864 -12.456 1.00 80.62 78 GLY A N 1
ATOM 598 C CA . GLY A 1 78 ? 8.446 5.194 -11.540 1.00 80.62 78 GLY A CA 1
ATOM 599 C C . GLY A 1 78 ? 8.880 6.069 -10.356 1.00 80.62 78 GLY A C 1
ATOM 600 O O . GLY A 1 78 ? 8.223 6.045 -9.323 1.00 80.62 78 GLY A O 1
ATOM 601 N N . LEU A 1 79 ? 9.952 6.851 -10.485 1.00 81.62 79 LEU A N 1
ATOM 602 C CA . LEU A 1 79 ? 10.506 7.696 -9.427 1.00 81.62 79 LEU A CA 1
ATOM 603 C C . LEU A 1 79 ? 9.565 8.840 -9.025 1.00 81.62 79 LEU A C 1
ATOM 605 O O . LEU A 1 79 ? 8.825 9.382 -9.858 1.00 81.62 79 LEU A O 1
ATOM 609 N N . THR A 1 80 ? 9.641 9.244 -7.757 1.00 81.38 80 THR A N 1
ATOM 610 C CA . THR A 1 80 ? 9.090 10.513 -7.262 1.00 81.38 80 THR A CA 1
ATOM 611 C C . THR A 1 80 ? 10.104 11.647 -7.439 1.00 81.38 80 THR A C 1
ATOM 613 O O . THR A 1 80 ? 11.309 11.420 -7.493 1.00 81.38 80 THR A O 1
ATOM 616 N N . THR A 1 81 ? 9.632 12.894 -7.488 1.00 77.44 81 THR A N 1
ATOM 617 C CA . THR A 1 81 ? 10.493 14.089 -7.612 1.00 77.44 81 THR A CA 1
ATOM 618 C C . THR A 1 81 ? 11.112 14.547 -6.295 1.00 77.44 81 THR A C 1
ATOM 620 O O . THR A 1 81 ? 11.805 15.563 -6.249 1.00 77.44 81 THR A O 1
ATOM 623 N N . LYS A 1 82 ? 10.829 13.853 -5.189 1.00 71.12 82 LYS A N 1
ATOM 624 C CA . LYS A 1 82 ? 11.143 14.351 -3.853 1.00 71.12 82 LYS A CA 1
ATOM 625 C C . LYS A 1 82 ? 12.648 14.280 -3.597 1.00 71.12 82 LYS A C 1
ATOM 627 O O . LYS A 1 82 ? 13.276 13.244 -3.823 1.00 71.12 82 LYS A O 1
ATOM 632 N N . SER A 1 83 ? 13.251 15.376 -3.134 1.00 64.94 83 SER A N 1
ATOM 633 C CA . SER A 1 83 ? 14.704 15.489 -2.935 1.00 64.94 83 SER A CA 1
ATOM 634 C C . SER A 1 83 ? 15.238 14.588 -1.808 1.00 64.94 83 SER A C 1
ATOM 636 O O . SER A 1 83 ? 16.355 14.095 -1.927 1.00 64.94 83 SER A O 1
ATOM 638 N N . ASP A 1 84 ? 14.415 14.278 -0.804 1.00 65.94 84 ASP A N 1
ATOM 639 C CA . ASP A 1 84 ? 14.769 13.605 0.460 1.00 65.94 84 ASP A CA 1
ATOM 640 C C . ASP A 1 84 ? 14.629 12.065 0.462 1.00 65.94 84 ASP A C 1
ATOM 642 O O . ASP A 1 84 ? 14.453 11.454 1.513 1.00 65.94 84 ASP A O 1
ATOM 646 N N . SER A 1 85 ? 14.687 11.442 -0.721 1.00 56.84 85 SER A N 1
ATOM 647 C CA . SER A 1 85 ? 14.770 9.982 -0.940 1.00 56.84 85 SER A CA 1
ATOM 648 C C . SER A 1 85 ? 13.670 9.100 -0.318 1.00 56.84 85 SER A C 1
ATOM 650 O O . SER A 1 85 ? 13.786 7.875 -0.386 1.00 56.84 85 SER A O 1
ATOM 652 N N . SER A 1 86 ? 12.554 9.652 0.186 1.00 67.75 86 SER A N 1
ATOM 653 C CA . SER A 1 86 ? 11.469 8.822 0.734 1.00 67.75 86 SER A CA 1
ATOM 654 C C . SER A 1 86 ? 10.040 9.330 0.459 1.00 67.75 86 SER A C 1
ATOM 656 O O . SER A 1 86 ? 9.670 10.422 0.909 1.00 67.75 86 SER A O 1
ATOM 658 N N . PRO A 1 87 ? 9.181 8.517 -0.193 1.00 64.50 87 PRO A N 1
ATOM 659 C CA . PRO A 1 87 ? 9.501 7.267 -0.896 1.00 64.50 87 PRO A CA 1
ATOM 660 C C . PRO A 1 87 ? 10.113 7.520 -2.288 1.00 64.50 87 PRO A C 1
ATOM 662 O O . PRO A 1 87 ? 9.654 8.392 -3.028 1.00 64.50 87 PRO A O 1
ATOM 665 N N . LYS A 1 88 ? 11.131 6.728 -2.660 1.00 80.06 88 LYS A N 1
ATOM 666 C CA . LYS A 1 88 ? 11.811 6.798 -3.971 1.00 80.06 88 LYS A CA 1
ATOM 667 C C . LYS A 1 88 ? 10.853 6.525 -5.139 1.00 80.06 88 LYS A C 1
ATOM 669 O O . LYS A 1 88 ? 10.923 7.220 -6.148 1.00 80.06 88 LYS A O 1
ATOM 674 N N . PHE A 1 89 ? 9.932 5.575 -4.974 1.00 86.44 89 PHE A N 1
ATOM 675 C CA . PHE A 1 89 ? 9.033 5.105 -6.031 1.00 86.44 89 PHE A CA 1
ATOM 676 C C . PHE A 1 89 ? 7.575 5.537 -5.814 1.00 86.44 89 PHE A C 1
ATOM 678 O O . PHE A 1 89 ? 7.097 5.673 -4.683 1.00 86.44 89 PHE A O 1
ATOM 685 N N . ILE A 1 90 ? 6.867 5.801 -6.913 1.00 86.44 90 ILE A N 1
ATOM 686 C CA . ILE A 1 90 ? 5.530 6.406 -6.923 1.00 86.44 90 ILE A CA 1
ATOM 687 C C . ILE A 1 90 ? 4.432 5.449 -6.452 1.00 86.44 90 ILE A C 1
ATOM 689 O O . ILE A 1 90 ? 3.460 5.887 -5.837 1.00 86.44 90 ILE A O 1
ATOM 693 N N . ASP A 1 91 ? 4.577 4.154 -6.714 1.00 88.00 91 ASP A N 1
ATOM 694 C CA . ASP A 1 91 ? 3.677 3.090 -6.265 1.00 88.00 91 ASP A CA 1
ATOM 695 C C . ASP A 1 91 ? 3.609 3.027 -4.734 1.00 88.00 91 ASP A C 1
ATOM 697 O O . ASP A 1 91 ? 2.522 2.891 -4.178 1.00 88.00 91 ASP A O 1
ATOM 701 N N . ILE A 1 92 ? 4.717 3.277 -4.028 1.00 89.69 92 ILE A N 1
ATOM 702 C CA . ILE A 1 92 ? 4.728 3.360 -2.562 1.00 89.69 92 ILE A CA 1
ATOM 703 C C . ILE A 1 92 ? 3.793 4.476 -2.075 1.00 89.69 92 ILE A C 1
ATOM 705 O O . ILE A 1 92 ? 2.960 4.262 -1.191 1.00 89.69 92 ILE A O 1
ATOM 709 N N . THR A 1 93 ? 3.903 5.674 -2.654 1.00 88.75 93 THR A N 1
ATOM 710 C CA . THR A 1 93 ? 3.041 6.815 -2.304 1.00 88.75 93 THR A CA 1
ATOM 711 C C . THR A 1 93 ? 1.577 6.518 -2.613 1.00 88.75 93 THR A C 1
ATOM 713 O O . THR A 1 93 ? 0.703 6.743 -1.776 1.00 88.75 93 THR A O 1
ATOM 716 N N . ARG A 1 94 ? 1.298 5.976 -3.802 1.00 90.19 94 ARG A N 1
ATOM 717 C CA . ARG A 1 94 ? -0.063 5.621 -4.228 1.00 90.19 94 ARG A CA 1
ATOM 718 C C . ARG A 1 94 ? -0.678 4.559 -3.324 1.00 90.19 94 ARG A C 1
ATOM 720 O O . ARG A 1 94 ? -1.840 4.683 -2.950 1.00 90.19 94 ARG A O 1
ATOM 727 N N . THR A 1 95 ? 0.105 3.559 -2.932 1.00 92.31 95 THR A N 1
ATOM 728 C CA . THR A 1 95 ? -0.318 2.504 -2.006 1.00 92.31 95 THR A CA 1
ATOM 729 C C . THR A 1 95 ? -0.688 3.083 -0.651 1.00 92.31 95 THR A C 1
ATOM 731 O O . THR A 1 95 ? -1.759 2.776 -0.139 1.00 92.31 95 THR A O 1
ATOM 734 N N . LYS A 1 96 ? 0.130 3.989 -0.099 1.00 91.00 96 LYS A N 1
ATOM 735 C CA . LYS A 1 96 ? -0.184 4.673 1.167 1.00 91.00 96 LYS A CA 1
ATOM 736 C C . LYS A 1 96 ? -1.513 5.426 1.101 1.00 91.00 96 LYS A C 1
ATOM 738 O O . LYS A 1 96 ? -2.331 5.279 2.005 1.00 91.00 96 LYS A O 1
ATOM 743 N N . TYR A 1 97 ? -1.750 6.191 0.033 1.00 91.94 97 TYR A N 1
ATOM 744 C CA . TYR A 1 97 ? -3.017 6.911 -0.137 1.00 91.94 97 TYR A CA 1
ATOM 745 C C . TYR A 1 97 ? -4.211 5.971 -0.288 1.00 91.94 97 TYR A C 1
ATOM 747 O O . TYR A 1 97 ? -5.255 6.212 0.310 1.00 91.94 97 TYR A O 1
ATOM 755 N N . TYR A 1 98 ? -4.053 4.888 -1.047 1.00 93.56 98 TYR A N 1
ATOM 756 C CA . TYR A 1 98 ? -5.103 3.890 -1.200 1.00 93.56 98 TYR A CA 1
ATOM 757 C C . TYR A 1 98 ? -5.459 3.220 0.132 1.00 93.56 98 TYR A C 1
ATOM 759 O O . TYR A 1 98 ? -6.633 3.137 0.476 1.00 93.56 98 TYR A O 1
ATOM 767 N N . ILE A 1 99 ? -4.458 2.800 0.911 1.00 94.81 99 ILE A N 1
ATOM 768 C CA . ILE A 1 99 ? -4.674 2.192 2.231 1.00 94.81 99 ILE A CA 1
ATOM 769 C C . ILE A 1 99 ? -5.389 3.177 3.160 1.00 94.81 99 ILE A C 1
ATOM 771 O O . ILE A 1 99 ? -6.381 2.812 3.784 1.00 94.81 99 ILE A O 1
ATOM 775 N N . ALA A 1 100 ? -4.944 4.438 3.205 1.00 94.19 100 ALA A N 1
ATOM 776 C CA . ALA A 1 100 ? -5.599 5.471 4.004 1.00 94.19 100 ALA A CA 1
ATOM 777 C C . ALA A 1 100 ? -7.074 5.659 3.611 1.00 94.19 100 ALA A C 1
ATOM 779 O O . ALA A 1 100 ? -7.932 5.722 4.488 1.00 94.19 100 ALA A O 1
ATOM 780 N N . LEU A 1 101 ? -7.376 5.684 2.308 1.00 95.00 101 LEU A N 1
ATOM 781 C CA . LEU A 1 101 ? -8.743 5.794 1.799 1.00 95.00 101 LEU A CA 1
ATOM 782 C C . LEU A 1 101 ? -9.607 4.592 2.205 1.00 95.00 101 LEU A C 1
ATOM 784 O O . LEU A 1 101 ? -10.729 4.773 2.669 1.00 95.00 101 LEU A O 1
ATOM 788 N N . ILE A 1 102 ? -9.097 3.369 2.053 1.00 95.44 102 ILE A N 1
ATOM 789 C CA . ILE A 1 102 ? -9.841 2.153 2.406 1.00 95.44 102 ILE A CA 1
ATOM 790 C C . ILE A 1 102 ? -10.135 2.101 3.910 1.00 95.44 102 ILE A C 1
ATOM 792 O O . ILE A 1 102 ? -11.260 1.796 4.299 1.00 95.44 102 ILE A O 1
ATOM 796 N N . LEU A 1 103 ? -9.171 2.474 4.754 1.00 95.69 103 LEU A N 1
ATOM 797 C CA . LEU A 1 103 ? -9.369 2.552 6.204 1.00 95.69 103 LEU A CA 1
ATOM 798 C C . LEU A 1 103 ? -10.400 3.620 6.585 1.00 95.69 103 LEU A C 1
ATOM 800 O O . LEU A 1 103 ? -11.285 3.362 7.398 1.00 95.69 103 LEU A O 1
ATOM 804 N N . GLN A 1 104 ? -10.318 4.807 5.977 1.00 95.44 104 GLN A N 1
ATOM 805 C CA . GLN A 1 104 ? -11.297 5.876 6.194 1.00 95.44 104 GLN A CA 1
ATOM 806 C C . GLN A 1 104 ? -12.706 5.431 5.794 1.00 95.44 104 GLN A C 1
ATOM 808 O O . GLN A 1 104 ? -13.650 5.640 6.554 1.00 95.44 104 GLN A O 1
ATOM 813 N N . ASN A 1 105 ? -12.841 4.768 4.646 1.00 95.88 105 ASN A N 1
ATOM 814 C CA . ASN A 1 105 ? -14.123 4.266 4.164 1.00 95.88 105 ASN A CA 1
ATOM 815 C C . ASN A 1 105 ? -14.701 3.178 5.074 1.00 95.88 105 ASN A C 1
ATOM 817 O O . ASN A 1 105 ? -15.909 3.182 5.303 1.00 95.88 105 ASN A O 1
ATOM 821 N N . ALA A 1 106 ? -13.872 2.282 5.617 1.00 96.19 106 ALA A N 1
ATOM 822 C CA . ALA A 1 106 ? -14.322 1.254 6.556 1.00 96.19 106 ALA A CA 1
ATOM 823 C C . ALA A 1 106 ? -14.915 1.883 7.826 1.00 96.19 106 ALA A C 1
ATOM 825 O O . ALA A 1 106 ? -16.061 1.614 8.184 1.00 96.19 106 ALA A O 1
ATOM 826 N N . ILE A 1 107 ? -14.190 2.822 8.446 1.00 94.75 107 ILE A N 1
ATOM 827 C CA . ILE A 1 107 ? -14.671 3.523 9.645 1.00 94.75 107 ILE A CA 1
ATOM 828 C C . ILE A 1 107 ? -15.914 4.366 9.354 1.00 94.75 107 ILE A C 1
ATOM 830 O O . ILE A 1 107 ? -16.859 4.359 10.145 1.00 94.75 107 ILE A O 1
ATOM 834 N N . ALA A 1 108 ? -15.941 5.077 8.225 1.00 94.25 108 ALA A N 1
ATOM 835 C CA . ALA A 1 108 ? -17.101 5.866 7.824 1.00 94.25 108 ALA A CA 1
ATOM 836 C C . ALA A 1 108 ? -18.337 4.979 7.611 1.00 94.25 108 ALA A C 1
ATOM 838 O O . ALA A 1 108 ? -19.411 5.298 8.118 1.00 94.25 108 ALA A O 1
ATOM 839 N N . SER A 1 109 ? -18.177 3.841 6.931 1.00 94.25 109 SER A N 1
ATOM 840 C CA . SER A 1 109 ? -19.265 2.890 6.674 1.00 94.25 109 SER A CA 1
ATOM 841 C C . SER A 1 109 ? -19.809 2.304 7.974 1.00 94.25 109 SER A C 1
ATOM 843 O O . SER A 1 109 ? -21.019 2.320 8.195 1.00 94.25 109 SER A O 1
ATOM 845 N N . TYR A 1 110 ? -18.926 1.883 8.883 1.00 95.31 110 TYR A N 1
ATOM 846 C CA . TYR A 1 110 ? -19.331 1.392 10.198 1.00 95.31 110 TYR A CA 1
ATOM 847 C C . TYR A 1 110 ? -20.064 2.463 11.015 1.00 95.31 110 TYR A C 1
ATOM 849 O O . TYR A 1 110 ? -21.074 2.184 11.666 1.00 95.31 110 TYR A O 1
ATOM 857 N N . ARG A 1 111 ? -19.601 3.720 10.946 1.00 92.19 111 ARG A N 1
ATOM 858 C CA . ARG A 1 111 ? -20.244 4.841 11.639 1.00 92.19 111 ARG A CA 1
ATOM 859 C C . ARG A 1 111 ? -21.631 5.163 11.089 1.00 92.19 111 ARG A C 1
ATOM 861 O O . ARG A 1 111 ? -22.482 5.564 11.875 1.00 92.19 111 ARG A O 1
ATOM 868 N N . ILE A 1 112 ? -21.846 5.004 9.784 1.00 94.75 112 ILE A N 1
ATOM 869 C CA . ILE A 1 112 ? -23.156 5.177 9.140 1.00 94.75 112 ILE A CA 1
ATOM 870 C C . ILE A 1 112 ? -24.107 4.040 9.536 1.00 94.75 112 ILE A C 1
ATOM 872 O O . ILE A 1 112 ? -25.274 4.296 9.817 1.00 94.75 112 ILE A O 1
ATOM 876 N N . ALA A 1 113 ? -23.616 2.800 9.579 1.00 94.06 113 ALA A N 1
ATOM 877 C CA . ALA A 1 113 ? -24.429 1.623 9.888 1.00 94.06 113 ALA A CA 1
ATOM 878 C C . ALA A 1 113 ? -24.797 1.492 11.377 1.00 94.06 113 ALA A C 1
ATOM 880 O O . ALA A 1 113 ? -25.757 0.804 11.716 1.00 94.06 113 ALA A O 1
ATOM 881 N N . THR A 1 114 ? -24.039 2.135 12.268 1.00 93.00 114 THR A N 1
ATOM 882 C CA . THR A 1 114 ? -24.197 1.986 13.719 1.00 93.00 114 THR A CA 1
ATOM 883 C C . THR A 1 114 ? -24.730 3.265 14.351 1.00 93.00 114 THR A C 1
ATOM 885 O O . THR A 1 114 ? -24.095 4.318 14.269 1.00 93.00 114 THR A O 1
ATOM 888 N N . GLU A 1 115 ? -25.829 3.166 15.100 1.00 91.19 115 GLU A N 1
ATOM 889 C CA . GLU A 1 115 ? -26.421 4.307 15.817 1.00 91.19 115 GLU A CA 1
ATOM 890 C C . GLU A 1 115 ? -25.402 5.002 16.740 1.00 91.19 115 GLU A C 1
ATOM 892 O O . GLU A 1 115 ? -25.254 6.231 16.762 1.00 91.19 115 GLU A O 1
ATOM 897 N N . LYS A 1 116 ? -24.625 4.209 17.486 1.00 91.50 116 LYS A N 1
ATOM 898 C CA . LYS A 1 116 ? -23.636 4.707 18.442 1.00 91.50 116 LYS A CA 1
ATOM 899 C C . LYS A 1 116 ? -22.436 3.778 18.555 1.00 91.50 116 LYS A C 1
ATOM 901 O O . LYS A 1 116 ? -22.583 2.580 18.752 1.00 91.50 116 LYS A O 1
ATOM 906 N N . ILE A 1 117 ? -21.247 4.372 18.550 1.00 91.88 117 ILE A N 1
ATOM 907 C CA . ILE A 1 117 ? -19.996 3.688 18.878 1.00 91.88 117 ILE A CA 1
ATOM 908 C C . ILE A 1 117 ? -19.603 4.127 20.294 1.00 91.88 117 ILE A C 1
ATOM 910 O O . ILE A 1 117 ? -19.265 5.297 20.487 1.00 91.88 117 ILE A O 1
ATOM 914 N N . PRO A 1 118 ? -19.736 3.265 21.314 1.00 92.25 118 PRO A N 1
ATOM 915 C CA . PRO A 1 118 ? -19.417 3.637 22.686 1.00 92.25 118 PRO A CA 1
ATOM 916 C C . PRO A 1 118 ? -17.900 3.620 22.941 1.00 92.25 118 PRO A C 1
ATOM 918 O O . PRO A 1 118 ? -17.185 2.789 22.387 1.00 92.25 118 PRO A O 1
ATOM 921 N N . TYR A 1 119 ? -17.416 4.481 23.844 1.00 92.75 119 TYR A N 1
ATOM 922 C CA . TYR A 1 119 ? -16.061 4.393 24.410 1.00 92.75 119 TYR A CA 1
ATOM 923 C C . TYR A 1 119 ? -16.015 3.277 25.452 1.00 92.75 119 TYR A C 1
ATOM 925 O O . TYR A 1 119 ? -15.994 3.518 26.652 1.00 92.75 119 TYR A O 1
ATOM 933 N N . THR A 1 120 ? -16.104 2.038 24.984 1.00 93.31 120 THR A N 1
ATOM 934 C CA . THR A 1 120 ? -15.963 0.826 25.794 1.00 93.31 120 THR A CA 1
ATOM 935 C C . THR A 1 120 ? -14.956 -0.098 25.128 1.00 93.31 120 THR A C 1
ATOM 937 O O . THR A 1 120 ? -14.702 0.018 23.928 1.00 93.31 120 THR A O 1
ATOM 940 N N . ALA A 1 121 ? -14.415 -1.066 25.869 1.00 92.50 121 ALA A N 1
ATOM 941 C CA . ALA A 1 121 ? -13.523 -2.069 25.288 1.00 92.50 121 ALA A CA 1
ATOM 942 C C . ALA A 1 121 ? -14.181 -2.807 24.103 1.00 92.50 121 ALA A C 1
ATOM 944 O O . ALA A 1 121 ? -13.528 -3.082 23.101 1.00 92.50 121 ALA A O 1
ATOM 945 N N . ALA A 1 122 ? -15.491 -3.071 24.184 1.00 92.25 122 ALA A N 1
ATOM 946 C CA . ALA A 1 122 ? -16.258 -3.640 23.079 1.00 92.25 122 ALA A CA 1
ATOM 947 C C . ALA A 1 122 ? -16.346 -2.681 21.878 1.00 92.25 122 ALA A C 1
ATOM 949 O O . ALA A 1 122 ? -16.102 -3.097 20.750 1.00 92.25 122 ALA A O 1
ATOM 950 N N . GLY A 1 123 ? -16.622 -1.393 22.116 1.00 92.81 123 GLY A N 1
ATOM 951 C CA . GLY A 1 123 ? -16.652 -0.373 21.064 1.00 92.81 123 GLY A CA 1
ATOM 952 C C . GLY A 1 123 ? -15.326 -0.245 20.313 1.00 92.81 123 GLY A C 1
ATOM 953 O O . GLY A 1 123 ? -15.317 -0.227 19.083 1.00 92.81 123 GLY A O 1
ATOM 954 N N . LEU A 1 124 ? -14.204 -0.242 21.039 1.00 94.38 124 LEU A N 1
ATOM 955 C CA . LEU A 1 124 ? -12.865 -0.229 20.443 1.00 94.38 124 LEU A CA 1
ATOM 956 C C . LEU A 1 124 ? -12.581 -1.503 19.638 1.00 94.38 124 LEU A C 1
ATOM 958 O O . LEU A 1 124 ? -12.017 -1.411 18.552 1.00 94.38 124 LEU A O 1
ATOM 962 N N . LYS A 1 125 ? -13.015 -2.677 20.118 1.00 94.94 125 LYS A N 1
ATOM 963 C CA . LYS A 1 125 ? -12.876 -3.941 19.375 1.00 94.94 125 LYS A CA 1
ATOM 964 C C . LYS A 1 125 ? -13.665 -3.959 18.068 1.00 94.94 125 LYS A C 1
ATOM 966 O O . LYS A 1 125 ? -13.192 -4.550 17.104 1.00 94.94 125 LYS A O 1
ATOM 971 N N . PHE A 1 126 ? -14.830 -3.314 18.006 1.00 94.69 126 PHE A N 1
ATOM 972 C CA . PHE A 1 126 ? -15.557 -3.194 16.741 1.00 94.69 126 PHE A CA 1
ATOM 973 C C . PHE A 1 126 ? -14.777 -2.352 15.730 1.00 94.69 126 PHE A C 1
ATOM 975 O O . PHE A 1 126 ? -14.560 -2.802 14.611 1.00 94.69 126 PHE A O 1
ATOM 982 N N . ILE A 1 127 ? -14.256 -1.193 16.150 1.00 95.75 127 ILE A N 1
ATOM 983 C CA . ILE A 1 127 ? -13.375 -0.367 15.309 1.00 95.75 127 ILE A CA 1
ATOM 984 C C . ILE A 1 127 ? -12.151 -1.162 14.845 1.00 95.75 127 ILE A C 1
ATOM 986 O O . ILE A 1 127 ? -11.802 -1.134 13.668 1.00 95.75 127 ILE A O 1
ATOM 990 N N . GLU A 1 128 ? -11.510 -1.895 15.755 1.00 96.56 128 GLU A N 1
ATOM 991 C CA . GLU A 1 128 ? -10.374 -2.751 15.422 1.00 96.56 128 GLU A CA 1
ATOM 992 C C . GLU A 1 128 ? -10.747 -3.811 14.375 1.00 96.56 128 GLU A C 1
ATOM 994 O O . GLU A 1 128 ? -9.977 -4.045 13.446 1.00 96.56 128 GLU A O 1
ATOM 999 N N . GLY A 1 129 ? -11.925 -4.429 14.499 1.00 96.94 129 GLY A N 1
ATOM 1000 C CA . GLY A 1 129 ? -12.449 -5.406 13.545 1.00 96.94 129 GLY A CA 1
ATOM 1001 C C . GLY A 1 129 ? -12.629 -4.829 12.141 1.00 96.94 129 GLY A C 1
ATOM 1002 O O . GLY A 1 129 ? -12.170 -5.434 11.174 1.00 96.94 129 GLY A O 1
ATOM 1003 N N . GLU A 1 130 ? -13.207 -3.632 12.030 1.00 97.38 130 GLU A N 1
ATOM 1004 C CA . GLU A 1 130 ? -13.379 -2.928 10.751 1.00 97.38 130 GLU A CA 1
ATOM 1005 C C . GLU A 1 130 ? -12.032 -2.590 10.097 1.00 97.38 130 GLU A C 1
ATOM 1007 O O . GLU A 1 130 ? -11.818 -2.838 8.908 1.00 97.38 130 GLU A O 1
ATOM 1012 N N . LEU A 1 131 ? -11.078 -2.079 10.885 1.00 97.56 131 LEU A N 1
ATOM 1013 C CA . LEU A 1 131 ? -9.728 -1.784 10.399 1.00 97.56 131 LEU A CA 1
ATOM 1014 C C . LEU A 1 131 ? -8.994 -3.061 9.967 1.00 97.56 131 LEU A C 1
ATOM 1016 O O . LEU A 1 131 ? -8.324 -3.056 8.934 1.00 97.56 131 LEU A O 1
ATOM 1020 N N . LYS A 1 132 ? -9.131 -4.161 10.719 1.00 97.94 132 LYS A N 1
ATOM 1021 C CA . LYS A 1 132 ? -8.573 -5.469 10.345 1.00 97.94 132 LYS A CA 1
ATOM 1022 C C . LYS A 1 132 ? -9.171 -5.964 9.035 1.00 97.94 132 LYS A C 1
ATOM 1024 O O . LYS A 1 132 ? -8.415 -6.317 8.139 1.00 97.94 132 LYS A O 1
ATOM 1029 N N . GLY A 1 133 ? -10.494 -5.925 8.875 1.00 97.62 133 GLY A N 1
ATOM 1030 C CA . GLY A 1 133 ? -11.159 -6.334 7.633 1.00 97.62 133 GLY A CA 1
ATOM 1031 C C . GLY A 1 133 ? -10.681 -5.536 6.414 1.00 97.62 133 GLY A C 1
ATOM 1032 O O . GLY A 1 133 ? -10.394 -6.103 5.355 1.00 97.62 133 GLY A O 1
ATOM 1033 N N . ALA A 1 134 ? -10.507 -4.224 6.584 1.00 97.44 134 ALA A N 1
ATOM 1034 C CA . ALA A 1 134 ? -9.920 -3.351 5.574 1.00 97.44 134 ALA A CA 1
ATOM 1035 C C . ALA A 1 134 ? -8.475 -3.750 5.218 1.00 97.44 134 ALA A C 1
ATOM 1037 O O . ALA A 1 134 ? -8.147 -3.898 4.039 1.00 97.44 134 ALA A O 1
ATOM 1038 N N . MET A 1 135 ? -7.614 -3.966 6.217 1.00 97.62 135 MET A N 1
ATOM 1039 C CA . MET A 1 135 ? -6.215 -4.351 5.996 1.00 97.62 135 MET A CA 1
ATOM 1040 C C . MET A 1 135 ? -6.069 -5.755 5.396 1.00 97.62 135 MET A C 1
ATOM 1042 O O . MET A 1 135 ? -5.238 -5.943 4.508 1.00 97.62 135 MET A O 1
ATOM 1046 N N . GLU A 1 136 ? -6.901 -6.720 5.797 1.00 97.75 136 GLU A N 1
ATOM 1047 C CA . GLU A 1 136 ? -6.944 -8.051 5.176 1.00 97.75 136 GLU A CA 1
ATOM 1048 C C . GLU A 1 136 ? -7.337 -7.971 3.703 1.00 97.75 136 GLU A C 1
ATOM 1050 O O . GLU A 1 136 ? -6.723 -8.621 2.860 1.00 97.75 136 GLU A O 1
ATOM 1055 N N . SER A 1 137 ? -8.302 -7.114 3.358 1.00 96.50 137 SER A N 1
ATOM 1056 C CA . SER A 1 137 ? -8.690 -6.899 1.960 1.00 96.50 137 SER A CA 1
ATOM 1057 C C . SER A 1 137 ? -7.519 -6.353 1.135 1.00 96.50 137 SER A C 1
ATOM 1059 O O . SER A 1 137 ? -7.242 -6.827 0.034 1.00 96.50 137 SER A O 1
ATOM 1061 N N . VAL A 1 138 ? -6.775 -5.390 1.685 1.00 96.00 138 VAL A N 1
ATOM 1062 C CA . VAL A 1 138 ? -5.565 -4.829 1.061 1.00 96.00 138 VAL A CA 1
ATOM 1063 C C . VAL A 1 138 ? -4.465 -5.891 0.902 1.00 96.00 138 VAL A C 1
ATOM 1065 O O . VAL A 1 138 ? -3.810 -5.947 -0.144 1.00 96.00 138 VAL A O 1
ATOM 1068 N N . LYS A 1 139 ? -4.268 -6.747 1.911 1.00 96.56 139 LYS A N 1
ATOM 1069 C CA . LYS A 1 139 ? -3.306 -7.859 1.887 1.00 96.56 139 LYS A CA 1
ATOM 1070 C C . LYS A 1 139 ? -3.679 -8.905 0.837 1.00 96.56 139 LYS A C 1
ATOM 1072 O O . LYS A 1 139 ? -2.834 -9.270 0.025 1.00 96.56 139 LYS A O 1
ATOM 1077 N N . ALA A 1 140 ? -4.946 -9.311 0.776 1.00 96.06 140 ALA A N 1
ATOM 1078 C CA . ALA A 1 140 ? -5.462 -10.254 -0.219 1.00 96.06 140 ALA A CA 1
ATOM 1079 C C . ALA A 1 140 ? -5.297 -9.743 -1.661 1.00 96.06 140 ALA A C 1
ATOM 1081 O O . ALA A 1 140 ? -5.076 -10.518 -2.588 1.00 96.06 140 ALA A O 1
ATOM 1082 N N . LEU A 1 141 ? -5.354 -8.423 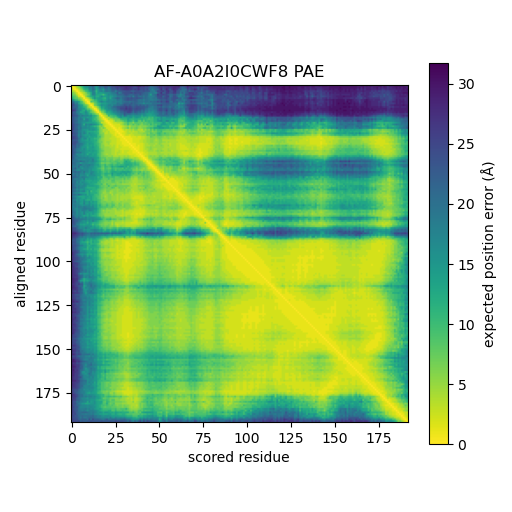-1.854 1.00 94.50 141 LEU A N 1
ATOM 1083 C CA . LEU A 1 141 ? -5.105 -7.771 -3.139 1.00 94.50 141 LEU A CA 1
ATOM 1084 C C . LEU A 1 141 ? -3.611 -7.682 -3.520 1.00 94.50 141 LEU A C 1
ATOM 1086 O O . LEU A 1 141 ? -3.296 -7.275 -4.646 1.00 94.50 141 LEU A O 1
ATOM 1090 N N . GLY A 1 142 ? -2.709 -8.066 -2.611 1.00 94.94 142 GLY A N 1
ATOM 1091 C CA . GLY A 1 142 ? -1.261 -8.114 -2.814 1.00 94.94 142 GLY A CA 1
ATOM 1092 C C . GLY A 1 142 ? -0.538 -6.783 -2.604 1.00 94.94 142 GLY A C 1
ATOM 1093 O O . GLY A 1 142 ? 0.605 -6.647 -3.025 1.00 94.94 142 GLY A O 1
ATOM 1094 N N . ALA A 1 143 ? -1.178 -5.782 -1.991 1.00 94.75 143 ALA A N 1
ATOM 1095 C CA . ALA A 1 143 ? -0.554 -4.471 -1.783 1.00 94.75 143 ALA A CA 1
ATOM 1096 C C . ALA A 1 143 ? 0.450 -4.459 -0.615 1.00 94.75 143 ALA A C 1
ATOM 1098 O O . ALA A 1 143 ? 1.440 -3.723 -0.623 1.00 94.75 143 ALA A O 1
ATOM 1099 N N . ILE A 1 144 ? 0.185 -5.278 0.401 1.00 96.69 144 ILE A N 1
ATOM 1100 C CA . ILE A 1 144 ? 1.008 -5.434 1.602 1.00 96.69 144 ILE A CA 1
ATOM 1101 C C . ILE A 1 144 ? 1.273 -6.915 1.850 1.00 96.69 144 ILE A C 1
ATOM 1103 O O . ILE A 1 144 ? 0.446 -7.761 1.520 1.00 96.69 144 ILE A O 1
ATOM 1107 N N . SER A 1 145 ? 2.421 -7.219 2.448 1.00 96.25 145 SER A N 1
ATOM 1108 C CA . SER A 1 145 ? 2.767 -8.571 2.897 1.00 96.25 145 SER A CA 1
ATOM 1109 C C . SER A 1 145 ? 2.323 -8.823 4.336 1.00 96.25 145 SER A C 1
ATOM 1111 O O . SER A 1 145 ? 1.979 -9.951 4.687 1.00 96.25 145 SER A O 1
ATOM 1113 N N . ASP A 1 146 ? 2.294 -7.776 5.164 1.00 96.56 146 ASP A N 1
ATOM 1114 C CA . ASP A 1 146 ? 1.932 -7.892 6.572 1.00 96.56 146 ASP A CA 1
ATOM 1115 C C . ASP A 1 146 ? 1.424 -6.576 7.170 1.00 96.56 146 ASP A C 1
ATOM 1117 O O . ASP A 1 146 ? 1.651 -5.503 6.599 1.00 96.56 146 ASP A O 1
ATOM 1121 N N . TYR A 1 147 ? 0.744 -6.651 8.317 1.00 97.88 147 TYR A N 1
ATOM 1122 C CA . TYR A 1 147 ? 0.280 -5.476 9.051 1.00 97.88 147 TYR A CA 1
ATOM 1123 C C . TYR A 1 147 ? 0.056 -5.740 10.541 1.00 97.88 147 TYR A C 1
ATOM 1125 O O . TYR A 1 147 ? -0.109 -6.872 10.984 1.00 97.88 147 TYR A O 1
ATOM 1133 N N . SER A 1 148 ? -0.009 -4.658 11.315 1.00 97.06 148 SER A N 1
ATOM 1134 C CA . SER A 1 148 ? -0.450 -4.686 12.705 1.00 97.06 148 SER A CA 1
ATOM 1135 C C . SER A 1 148 ? -1.280 -3.451 13.043 1.00 97.06 148 SER A C 1
ATOM 1137 O O . SER A 1 148 ? -1.088 -2.362 12.494 1.00 97.06 148 SER A O 1
ATOM 1139 N N . ILE A 1 149 ? -2.242 -3.642 13.944 1.00 96.75 149 ILE A N 1
ATOM 1140 C CA . ILE A 1 149 ? -3.105 -2.584 14.466 1.00 96.75 149 ILE A CA 1
ATOM 1141 C C . ILE A 1 149 ? -2.965 -2.600 15.981 1.00 96.75 149 ILE A C 1
ATOM 1143 O O . ILE A 1 149 ? -3.069 -3.649 16.614 1.00 96.75 149 ILE A O 1
ATOM 1147 N N . THR A 1 150 ? -2.719 -1.433 16.560 1.00 96.06 150 THR A N 1
ATOM 1148 C CA . THR A 1 150 ? -2.672 -1.238 18.006 1.00 96.06 150 THR A CA 1
ATOM 1149 C C . THR A 1 150 ? -3.721 -0.209 18.385 1.00 96.06 150 THR A C 1
ATOM 1151 O O . THR A 1 150 ? -3.629 0.960 18.001 1.00 96.06 150 THR A O 1
ATOM 1154 N N . MET A 1 151 ? -4.724 -0.663 19.130 1.00 95.44 151 MET A N 1
ATOM 1155 C CA . MET A 1 151 ? -5.732 0.204 19.730 1.00 95.44 151 MET A CA 1
ATOM 1156 C C . MET A 1 151 ? -5.198 0.793 21.044 1.00 95.44 151 MET A C 1
ATOM 1158 O O . MET A 1 151 ? -4.447 0.106 21.742 1.00 95.44 151 MET A O 1
ATOM 1162 N N . PRO A 1 152 ? -5.576 2.031 21.406 1.00 94.12 152 PRO A N 1
ATOM 1163 C CA . PRO A 1 152 ? -5.297 2.556 22.738 1.00 94.12 152 PRO A CA 1
ATOM 1164 C C . PRO A 1 152 ? -6.045 1.737 23.798 1.00 94.12 152 PRO A C 1
ATOM 1166 O O . PRO A 1 152 ? -7.126 1.198 23.531 1.00 94.12 152 PRO A O 1
ATOM 1169 N N . LEU A 1 153 ? -5.493 1.669 25.009 1.00 91.44 153 LEU A N 1
ATOM 1170 C CA . LEU A 1 153 ? -6.248 1.181 26.158 1.00 91.44 153 LEU A CA 1
ATOM 1171 C C . LEU A 1 153 ? -7.342 2.190 26.495 1.00 91.44 153 LEU A C 1
ATOM 1173 O O . LEU A 1 153 ? -7.147 3.392 26.344 1.00 91.44 153 LEU A O 1
ATOM 1177 N N . ILE A 1 154 ? -8.493 1.699 26.951 1.00 90.31 154 ILE A N 1
ATOM 1178 C CA . ILE A 1 154 ? -9.634 2.559 27.281 1.00 90.31 154 ILE A CA 1
ATOM 1179 C C . ILE A 1 154 ? -9.291 3.591 28.360 1.00 90.31 154 ILE A C 1
ATOM 1181 O O . ILE A 1 154 ? -9.700 4.742 28.242 1.00 90.31 154 ILE A O 1
ATOM 1185 N N . ASP A 1 155 ? -8.497 3.184 29.349 1.00 89.69 155 ASP A N 1
ATOM 1186 C CA . ASP A 1 155 ? -8.085 4.027 30.474 1.00 89.69 155 ASP A CA 1
ATOM 1187 C C . ASP A 1 155 ? -7.039 5.079 30.066 1.00 89.69 155 ASP A C 1
ATOM 1189 O O . ASP A 1 155 ? -6.873 6.081 30.757 1.00 89.69 155 ASP A O 1
ATOM 1193 N N . ASP A 1 156 ? -6.390 4.889 28.912 1.00 92.44 156 ASP A N 1
ATOM 1194 C CA . ASP A 1 156 ? -5.395 5.810 28.352 1.00 92.44 156 ASP A CA 1
ATOM 1195 C C . ASP A 1 156 ? -6.009 6.801 27.344 1.00 92.44 156 ASP A C 1
ATOM 1197 O O . ASP A 1 156 ? -5.297 7.624 26.761 1.00 92.44 156 ASP A O 1
ATOM 1201 N N . ILE A 1 157 ? -7.322 6.725 27.086 1.00 92.19 157 ILE A N 1
ATOM 1202 C CA . ILE A 1 157 ? -7.996 7.674 26.193 1.00 92.19 157 ILE A CA 1
ATOM 1203 C C . ILE A 1 157 ? -8.145 9.013 26.914 1.00 92.19 157 ILE A C 1
ATOM 1205 O O . ILE A 1 157 ? -8.776 9.104 27.966 1.00 92.19 157 ILE A O 1
ATOM 1209 N N . ASP A 1 158 ? -7.616 10.072 26.297 1.00 93.38 158 ASP A N 1
ATOM 1210 C CA . ASP A 1 158 ? -7.712 11.434 26.817 1.00 93.38 158 ASP A CA 1
ATOM 1211 C C . ASP A 1 158 ? -9.191 11.823 27.054 1.00 9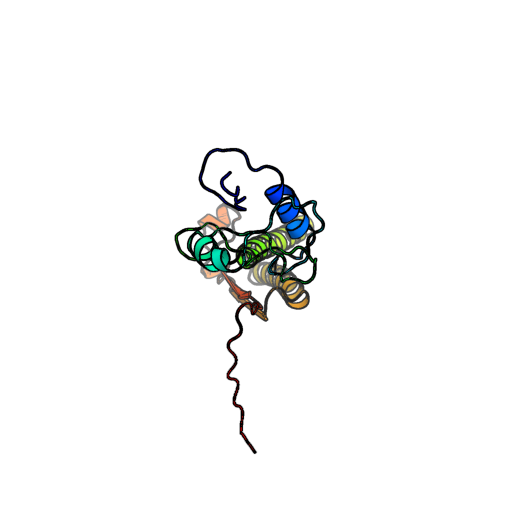3.38 158 ASP A C 1
ATOM 1213 O O . ASP A 1 158 ? -10.003 11.775 26.120 1.00 93.38 158 ASP A O 1
ATOM 1217 N N . PRO A 1 159 ? -9.573 12.251 28.273 1.00 92.69 159 PRO A N 1
ATOM 1218 C CA . PRO A 1 159 ? -10.925 12.728 28.557 1.00 92.69 159 PRO A CA 1
ATOM 1219 C C . PRO A 1 159 ? -11.391 13.847 27.613 1.00 92.69 159 PRO A C 1
ATOM 1221 O O . PRO A 1 159 ? -12.577 13.940 27.295 1.00 92.69 159 PRO A O 1
ATOM 1224 N N . THR A 1 160 ? -10.464 14.672 27.125 1.00 93.81 160 THR A N 1
ATOM 1225 C CA . THR A 1 160 ? -10.707 15.726 26.133 1.00 93.81 160 THR A CA 1
ATOM 1226 C C . THR A 1 160 ? -11.136 15.140 24.793 1.00 93.81 160 THR A C 1
ATOM 1228 O O . THR A 1 160 ? -12.055 15.652 24.153 1.00 93.81 160 THR A O 1
ATOM 1231 N N . ASP A 1 161 ? -10.514 14.041 24.361 1.00 92.44 161 ASP A N 1
ATOM 1232 C CA . ASP A 1 161 ? -10.915 13.327 23.149 1.00 92.44 161 ASP A CA 1
ATOM 1233 C C . ASP A 1 161 ? -12.319 12.725 23.316 1.00 92.44 161 ASP A C 1
ATOM 1235 O O . ASP A 1 161 ? -13.133 12.826 22.398 1.00 92.44 161 ASP A O 1
ATOM 1239 N N . ILE A 1 162 ? -12.657 12.192 24.497 1.00 90.88 162 ILE A N 1
ATOM 1240 C CA . ILE A 1 162 ? -14.009 11.682 24.793 1.00 90.88 162 ILE A CA 1
ATOM 1241 C C . ILE A 1 162 ? -15.047 12.808 24.705 1.00 90.88 162 ILE A C 1
ATOM 1243 O O . ILE A 1 162 ? -16.075 12.651 24.038 1.00 90.88 162 ILE A O 1
ATOM 1247 N N . GLN A 1 163 ? -14.776 13.960 25.329 1.00 93.12 163 GLN A N 1
ATOM 1248 C CA . GLN A 1 163 ? -15.652 15.139 25.261 1.00 93.12 163 GLN A CA 1
ATOM 1249 C C . GLN A 1 163 ? -15.844 15.616 23.816 1.00 93.12 163 GLN A C 1
ATOM 1251 O O . GLN A 1 163 ? -16.965 15.919 23.404 1.00 93.12 163 GLN A O 1
ATOM 1256 N N . ASN A 1 164 ? -14.773 15.590 23.022 1.00 94.81 164 ASN A N 1
ATOM 1257 C CA . ASN A 1 164 ? -14.784 15.964 21.609 1.00 94.81 164 ASN A CA 1
ATOM 1258 C C . ASN A 1 164 ? -15.253 14.843 20.668 1.00 94.81 164 ASN A C 1
ATOM 1260 O O . ASN A 1 164 ? -15.269 15.037 19.452 1.00 94.81 164 ASN A O 1
ATOM 1264 N N . ARG A 1 165 ? -15.652 13.678 21.200 1.00 92.12 165 ARG A N 1
ATOM 1265 C CA . ARG A 1 165 ? -16.085 12.497 20.429 1.00 92.12 165 ARG A CA 1
ATOM 1266 C C . ARG A 1 165 ? -15.056 12.057 19.380 1.00 92.12 165 ARG A C 1
ATOM 1268 O O . ARG A 1 165 ? -15.405 11.659 18.267 1.00 92.12 165 ARG A O 1
ATOM 1275 N N . LYS A 1 166 ? -13.782 12.141 19.749 1.00 93.25 166 LYS A N 1
ATOM 1276 C CA . LYS A 1 166 ? -12.619 11.751 18.961 1.00 93.25 166 LYS A CA 1
ATOM 1277 C C . LYS A 1 166 ? -11.952 10.515 19.560 1.00 93.25 166 LYS A C 1
ATOM 1279 O O . LYS A 1 166 ? -11.940 10.330 20.772 1.00 93.25 166 LYS A O 1
ATOM 1284 N N . LEU A 1 167 ? -11.411 9.650 18.710 1.00 92.31 167 LEU A N 1
ATOM 1285 C CA . LEU A 1 167 ? -10.559 8.538 19.125 1.00 92.31 167 LEU A CA 1
ATOM 1286 C C . LEU A 1 167 ? -9.158 8.781 18.563 1.00 92.31 167 LEU A C 1
ATOM 1288 O O . LEU A 1 167 ? -8.964 8.700 17.350 1.00 92.31 167 LEU A O 1
ATOM 1292 N N . SER A 1 168 ? -8.198 9.093 19.431 1.00 92.19 168 SER A N 1
ATOM 1293 C CA . SER A 1 168 ? -6.777 9.186 19.068 1.00 92.19 168 SER A CA 1
ATOM 1294 C C . SER A 1 168 ? -6.002 7.969 19.571 1.00 92.19 168 SER A C 1
ATOM 1296 O O . SER A 1 168 ? -6.529 7.136 20.299 1.00 92.19 168 SER A O 1
ATOM 1298 N N . GLY A 1 169 ? -4.734 7.851 19.173 1.00 90.38 169 GLY A N 1
ATOM 1299 C CA . GLY A 1 169 ? -3.839 6.805 19.680 1.00 90.38 169 GLY A CA 1
ATOM 1300 C C . GLY A 1 169 ? -3.933 5.461 18.955 1.00 90.38 169 GLY A C 1
ATOM 1301 O O . GLY A 1 169 ? -3.138 4.573 19.243 1.00 90.38 169 GLY A O 1
ATOM 1302 N N . VAL A 1 170 ? -4.827 5.319 17.972 1.00 93.81 170 VAL A N 1
ATOM 1303 C CA . VAL A 1 170 ? -4.835 4.158 17.071 1.00 93.81 170 VAL A CA 1
ATOM 1304 C C . VAL A 1 170 ? -3.580 4.199 16.201 1.00 93.81 170 VAL A C 1
ATOM 1306 O O . VAL A 1 170 ? -3.359 5.159 15.459 1.00 93.81 170 VAL A O 1
ATOM 1309 N N . ARG A 1 171 ? -2.748 3.159 16.288 1.00 94.38 171 ARG A N 1
ATOM 1310 C CA . ARG A 1 171 ? -1.542 3.014 15.466 1.00 94.38 171 ARG A CA 1
ATOM 1311 C C . ARG A 1 171 ? -1.732 1.880 14.478 1.00 94.38 171 ARG A C 1
ATOM 1313 O O . ARG A 1 171 ? -2.110 0.776 14.857 1.00 94.38 171 ARG A O 1
ATOM 1320 N N . LEU A 1 172 ? -1.432 2.165 13.217 1.00 94.12 172 LEU A N 1
ATOM 1321 C CA . LEU A 1 172 ? -1.418 1.177 12.151 1.00 94.12 172 LEU A CA 1
ATOM 1322 C C . LEU A 1 172 ? -0.016 1.102 11.568 1.00 94.12 172 LEU A C 1
ATOM 1324 O O . LEU A 1 172 ? 0.598 2.126 11.261 1.00 94.12 172 LEU A O 1
ATOM 1328 N N . TRP A 1 173 ? 0.464 -0.117 11.395 1.00 94.12 173 TRP A N 1
ATOM 1329 C CA . TRP A 1 173 ? 1.708 -0.406 10.707 1.00 94.12 173 TRP A CA 1
ATOM 1330 C C . TRP A 1 173 ? 1.445 -1.419 9.596 1.00 94.12 173 TRP A C 1
ATOM 1332 O O . TRP A 1 173 ? 0.608 -2.308 9.736 1.00 94.12 173 TRP A O 1
ATOM 1342 N N . GLY A 1 174 ? 2.152 -1.274 8.478 1.00 91.81 174 GLY A N 1
ATOM 1343 C CA . GLY A 1 174 ? 2.032 -2.168 7.333 1.00 91.81 174 GLY A CA 1
ATOM 1344 C C . GLY A 1 174 ? 3.361 -2.317 6.609 1.00 91.81 174 GLY A C 1
ATOM 1345 O O . GLY A 1 174 ? 4.094 -1.341 6.428 1.00 91.81 174 GLY A O 1
ATOM 1346 N N . LYS A 1 175 ? 3.651 -3.540 6.167 1.00 93.81 175 LYS A N 1
ATOM 1347 C CA . LYS A 1 175 ? 4.808 -3.878 5.341 1.00 93.81 175 LYS A CA 1
ATOM 1348 C C . LYS A 1 175 ? 4.358 -4.014 3.892 1.00 93.81 175 LYS A C 1
ATOM 1350 O O . LYS A 1 175 ? 3.562 -4.892 3.570 1.00 93.81 175 LYS A O 1
ATOM 1355 N N . LEU A 1 176 ? 4.864 -3.154 3.010 1.00 92.31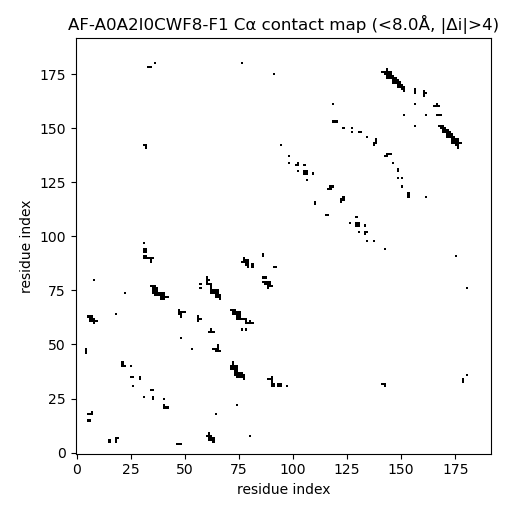 176 LEU A N 1
ATOM 1356 C CA . LEU A 1 176 ? 4.576 -3.236 1.573 1.00 92.31 176 LEU A CA 1
ATOM 1357 C C . LEU A 1 176 ? 5.040 -4.588 1.010 1.00 92.31 176 LEU A C 1
ATOM 1359 O O . LEU A 1 176 ? 5.995 -5.177 1.520 1.00 92.31 176 LEU A O 1
ATOM 1363 N N . ALA A 1 177 ? 4.362 -5.082 -0.027 1.00 90.44 177 ALA A N 1
ATOM 1364 C CA . ALA A 1 177 ? 4.758 -6.323 -0.700 1.00 90.44 177 ALA A CA 1
ATOM 1365 C C . ALA A 1 177 ? 6.118 -6.198 -1.423 1.00 90.44 177 ALA A C 1
ATOM 1367 O O . ALA A 1 177 ? 6.836 -7.186 -1.542 1.00 90.44 177 ALA A O 1
ATOM 1368 N N . GLY A 1 178 ? 6.500 -4.973 -1.805 1.00 83.75 178 GLY A N 1
ATOM 1369 C CA . GLY A 1 178 ? 7.740 -4.682 -2.528 1.00 83.75 178 GLY A CA 1
ATOM 1370 C C . GLY A 1 178 ? 7.627 -4.946 -4.031 1.00 83.75 178 GLY A C 1
ATOM 1371 O O . GLY A 1 178 ? 6.639 -5.504 -4.501 1.00 83.75 178 GLY A O 1
ATOM 1372 N N . ASP A 1 179 ? 8.641 -4.509 -4.775 1.00 84.81 179 ASP A N 1
ATOM 1373 C CA . ASP A 1 179 ? 8.780 -4.709 -6.220 1.00 84.81 179 ASP A CA 1
ATOM 1374 C C . ASP A 1 179 ? 10.276 -4.710 -6.576 1.00 84.81 179 ASP A C 1
ATOM 1376 O O . ASP A 1 179 ? 11.020 -3.850 -6.096 1.00 84.81 179 ASP A O 1
ATOM 1380 N N . MET A 1 180 ? 10.728 -5.686 -7.366 1.00 82.19 180 MET A N 1
ATOM 1381 C CA . MET A 1 180 ? 12.128 -5.795 -7.801 1.00 82.19 180 MET A CA 1
ATOM 1382 C C . MET A 1 180 ? 12.292 -5.103 -9.157 1.00 82.19 180 MET A C 1
ATOM 1384 O O . MET A 1 180 ? 11.582 -5.439 -10.101 1.00 82.19 180 MET A O 1
ATOM 1388 N N . GLN A 1 181 ? 13.222 -4.149 -9.254 1.00 77.50 181 GLN A N 1
ATOM 1389 C CA . GLN A 1 181 ? 13.437 -3.352 -10.476 1.00 77.50 181 GLN A CA 1
ATOM 1390 C C . GLN A 1 181 ? 14.863 -3.440 -11.032 1.00 77.50 181 GLN A C 1
ATOM 1392 O O . GLN A 1 181 ? 15.055 -3.239 -12.227 1.00 77.50 181 GLN A O 1
ATOM 1397 N N . GLU A 1 182 ? 15.845 -3.766 -10.192 1.00 77.50 182 GLU A N 1
ATOM 1398 C CA . GLU A 1 182 ? 17.247 -3.935 -10.578 1.00 77.50 182 GLU A CA 1
ATOM 1399 C C . GLU A 1 182 ? 17.657 -5.393 -10.342 1.00 77.50 182 GLU A C 1
ATOM 1401 O O . GLU A 1 182 ? 17.272 -5.998 -9.337 1.00 77.50 182 GLU A O 1
ATOM 1406 N N . PHE A 1 183 ? 18.416 -5.951 -11.284 1.00 79.56 183 PHE A N 1
ATOM 1407 C CA . PHE A 1 183 ? 18.900 -7.328 -11.261 1.00 79.56 183 PHE A CA 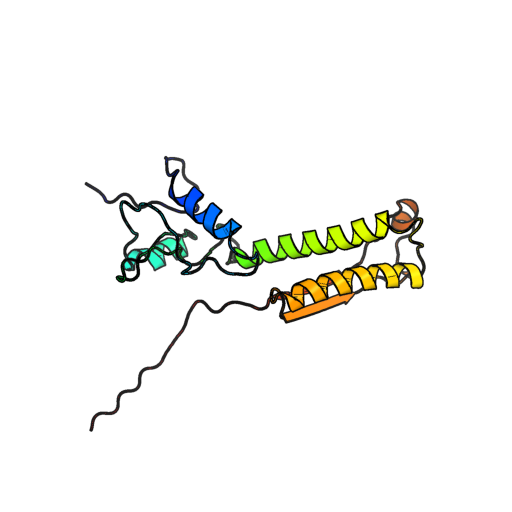1
ATOM 1408 C C . PHE A 1 183 ? 20.402 -7.307 -11.523 1.00 79.56 183 PHE A C 1
ATOM 1410 O O . PHE A 1 183 ? 20.839 -6.708 -12.504 1.00 79.56 183 PHE A O 1
ATOM 1417 N N . ASP A 1 184 ? 21.166 -7.965 -10.659 1.00 84.25 184 ASP A N 1
ATOM 1418 C CA . ASP A 1 184 ? 22.599 -8.189 -10.834 1.00 84.25 184 ASP A CA 1
ATOM 1419 C C . ASP A 1 184 ? 22.825 -9.683 -11.092 1.00 84.25 184 ASP A C 1
ATOM 1421 O O . ASP A 1 184 ? 22.203 -10.526 -10.437 1.00 84.25 184 ASP A O 1
ATOM 1425 N N . MET A 1 185 ? 23.625 -10.012 -12.104 1.00 84.38 185 MET A N 1
ATOM 1426 C CA . MET A 1 185 ? 23.798 -11.381 -12.595 1.00 84.38 185 MET A CA 1
ATOM 1427 C C . MET A 1 185 ? 25.258 -11.642 -12.956 1.00 84.38 185 MET A C 1
ATOM 1429 O O . MET A 1 185 ? 25.802 -11.006 -13.858 1.00 84.38 185 MET A O 1
ATOM 1433 N N . ASP A 1 186 ? 25.849 -12.653 -12.322 1.00 88.56 186 ASP A N 1
ATOM 1434 C CA . ASP A 1 186 ? 27.190 -13.133 -12.645 1.00 88.56 186 ASP A CA 1
ATOM 1435 C C . ASP A 1 186 ? 27.137 -14.162 -13.784 1.00 88.56 186 ASP A C 1
ATOM 1437 O O . ASP A 1 186 ? 26.522 -15.224 -13.659 1.00 88.56 186 ASP A O 1
ATOM 1441 N N . LEU A 1 187 ? 27.811 -13.870 -14.901 1.00 86.81 187 LEU A N 1
ATOM 1442 C CA . LEU A 1 187 ? 28.004 -14.823 -15.995 1.00 86.81 187 LEU A CA 1
ATOM 1443 C C . LEU A 1 187 ? 29.376 -15.491 -15.865 1.00 86.81 187 LEU A C 1
ATOM 1445 O O . LEU A 1 187 ? 30.405 -14.857 -16.098 1.00 86.81 187 LEU A O 1
ATOM 1449 N N . MET A 1 188 ? 29.390 -16.787 -15.557 1.00 82.44 188 MET A N 1
ATOM 1450 C CA . MET A 1 188 ? 30.596 -17.613 -15.628 1.00 82.44 188 MET A CA 1
ATOM 1451 C C . MET A 1 188 ? 30.581 -18.442 -16.913 1.00 82.44 188 MET A C 1
ATOM 1453 O O . MET A 1 188 ? 29.627 -19.173 -17.175 1.00 82.44 188 MET A O 1
ATOM 1457 N N . LEU A 1 189 ? 31.641 -18.320 -17.713 1.00 79.50 189 LEU A N 1
ATOM 1458 C CA . LEU A 1 189 ? 31.858 -19.114 -18.919 1.00 79.50 189 LEU A CA 1
ATOM 1459 C C . LEU A 1 189 ? 33.101 -19.973 -18.711 1.00 79.50 189 LEU A C 1
ATOM 1461 O O . LEU A 1 189 ? 34.178 -19.446 -18.438 1.00 79.50 189 LEU A O 1
ATOM 1465 N N . GLU A 1 190 ? 32.950 -21.283 -18.855 1.00 78.56 190 GLU A N 1
ATOM 1466 C CA . GLU A 1 190 ? 34.070 -22.218 -18.871 1.00 78.56 190 GLU A CA 1
ATOM 1467 C C . GLU A 1 190 ? 34.381 -22.577 -20.327 1.00 78.56 190 GLU A C 1
ATOM 1469 O O . GLU A 1 190 ? 33.480 -22.910 -21.102 1.00 78.56 190 GLU A O 1
ATOM 1474 N N . ALA A 1 191 ? 35.646 -22.440 -20.723 1.00 70.25 191 ALA A N 1
ATOM 1475 C CA . ALA A 1 191 ? 36.106 -22.878 -22.034 1.00 70.25 191 ALA A CA 1
ATOM 1476 C C . ALA A 1 191 ? 36.397 -24.385 -21.995 1.00 70.25 191 ALA A C 1
ATOM 1478 O O . ALA A 1 191 ? 36.973 -24.866 -21.020 1.00 70.25 191 ALA A O 1
ATOM 1479 N N . ILE A 1 192 ? 36.003 -25.102 -23.053 1.00 64.12 192 ILE A N 1
ATOM 1480 C CA . ILE A 1 192 ? 36.400 -26.501 -23.296 1.00 64.12 192 ILE A CA 1
ATOM 1481 C C . ILE A 1 192 ? 37.825 -26.528 -23.845 1.00 64.12 192 ILE A C 1
ATOM 1483 O O . ILE A 1 192 ? 38.101 -25.718 -24.762 1.00 64.12 192 ILE A O 1
#

Radius of gyration: 23.05 Å; Cα contacts (8 Å, |Δi|>4): 215; chains: 1; bounding box: 63×53×65 Å